Protein AF-A0A7W0VWK4-F1 (afdb_monomer_lite)

Sequence (190 aa):
MSRVAHAAPTPKSCWASIDVAESFTRGQITGKLTRGSNDSARIDDGKKPFAFILRSGTPLPVADGDVVTLTYACGGWGNRCDARLDNSLGNPIVIMVAFGSDSLSLGWESKAGKVLTRTRDPNQSKKSVRRTHELTLKRDKVIVQAKAKRCTRVKEGTKSWLVTGEAVTWDGVRPPEGVDTKQYTLIREP

Foldseek 3Di:
DDDPPDPDDFDFFWDWFWFAPDPDQWDKAKAFWADDPQQFIAGCRVPDDGGTTTRTPDDWPDDGRFIKMKTWGADDPDRGIQIFIAGPVRHTFKGWDDFAPCPRVVQKDKDFDAWDDWDFDPPDPKGKIKTKGFIWIDDDPWTDGAEARGWDWTDDDPWIKTKHWMWIAIDIDADPPHDTGITMMIGTDD

Structure (mmCIF, N/CA/C/O backbone):
data_AF-A0A7W0VWK4-F1
#
_entry.id   AF-A0A7W0VWK4-F1
#
loop_
_atom_site.group_PDB
_atom_site.id
_atom_site.type_symbol
_atom_site.label_atom_id
_atom_site.label_alt_id
_atom_site.label_comp_id
_atom_site.label_asym_id
_atom_site.label_entity_id
_atom_site.label_seq_id
_atom_site.pdbx_PDB_ins_code
_atom_site.Cartn_x
_atom_site.Cartn_y
_atom_site.Cartn_z
_atom_site.occupancy
_atom_site.B_iso_or_equiv
_atom_site.auth_seq_id
_atom_site.auth_comp_id
_atom_site.auth_asym_id
_atom_site.auth_atom_id
_atom_site.pdbx_PDB_model_num
ATOM 1 N N . MET A 1 1 ? -23.169 32.643 7.854 1.00 43.12 1 MET A N 1
ATOM 2 C CA . MET A 1 1 ? -21.896 32.802 7.114 1.00 43.12 1 MET A CA 1
ATOM 3 C C . MET A 1 1 ? -21.241 31.430 6.980 1.00 43.12 1 MET A C 1
ATOM 5 O O . MET A 1 1 ? -20.734 30.918 7.970 1.00 43.12 1 MET A O 1
ATOM 9 N N . SER A 1 2 ? -21.316 30.795 5.805 1.00 40.59 2 SER A N 1
ATOM 10 C CA . SER A 1 2 ? -20.663 29.498 5.560 1.00 40.59 2 SER A CA 1
ATOM 11 C C . SER A 1 2 ? -19.153 29.686 5.477 1.00 40.59 2 SER A C 1
ATOM 13 O O . SER A 1 2 ? -18.662 30.352 4.567 1.00 40.59 2 SER A O 1
ATOM 15 N N . ARG A 1 3 ? -18.401 29.107 6.419 1.00 44.69 3 ARG A N 1
ATOM 16 C CA . ARG A 1 3 ? -16.947 28.987 6.282 1.00 44.69 3 ARG A CA 1
ATOM 17 C C . ARG A 1 3 ? -16.668 28.027 5.129 1.00 44.69 3 ARG A C 1
ATOM 19 O O . ARG A 1 3 ? -17.020 26.853 5.206 1.00 44.69 3 ARG A O 1
ATOM 26 N N . VAL A 1 4 ? -16.045 28.527 4.065 1.00 44.31 4 VAL A N 1
ATOM 27 C CA . VAL A 1 4 ? -15.483 27.685 3.006 1.00 44.31 4 VAL A CA 1
ATOM 28 C C . VAL A 1 4 ? -14.348 26.883 3.637 1.00 44.31 4 VAL A C 1
ATOM 30 O O . VAL A 1 4 ? -13.262 27.415 3.880 1.00 44.31 4 VAL A O 1
ATOM 33 N N . ALA A 1 5 ? -14.620 25.621 3.969 1.00 46.25 5 ALA A N 1
ATOM 34 C CA . ALA A 1 5 ? -13.607 24.696 4.450 1.00 46.25 5 ALA A CA 1
ATOM 35 C C . ALA A 1 5 ? -12.578 24.500 3.332 1.00 46.25 5 ALA A C 1
ATOM 37 O O . ALA A 1 5 ? -12.833 23.818 2.339 1.00 46.25 5 ALA A O 1
ATOM 38 N N . HIS A 1 6 ? -11.427 25.156 3.466 1.00 49.47 6 HIS A N 1
ATOM 39 C CA . HIS A 1 6 ? -10.300 24.910 2.583 1.00 49.47 6 HIS A CA 1
ATOM 40 C C . HIS A 1 6 ? -9.812 23.492 2.867 1.00 49.47 6 HIS A C 1
ATOM 42 O O . HIS A 1 6 ? -9.491 23.161 4.010 1.00 49.47 6 HIS A O 1
ATOM 48 N N . ALA A 1 7 ? -9.809 22.643 1.839 1.00 59.25 7 ALA A N 1
ATOM 49 C CA . ALA A 1 7 ? -9.284 21.292 1.961 1.00 59.25 7 ALA A CA 1
ATOM 50 C C . ALA A 1 7 ? -7.841 21.364 2.474 1.00 59.25 7 ALA A C 1
ATOM 52 O O . ALA A 1 7 ? -7.033 22.130 1.942 1.00 59.25 7 ALA A O 1
ATOM 53 N N . ALA A 1 8 ? -7.524 20.575 3.503 1.00 66.75 8 ALA A N 1
ATOM 54 C CA . ALA A 1 8 ? -6.178 20.534 4.051 1.00 66.75 8 ALA A CA 1
ATOM 55 C C . ALA A 1 8 ? -5.160 20.230 2.931 1.00 66.75 8 ALA A C 1
ATOM 57 O O . ALA A 1 8 ? -5.435 1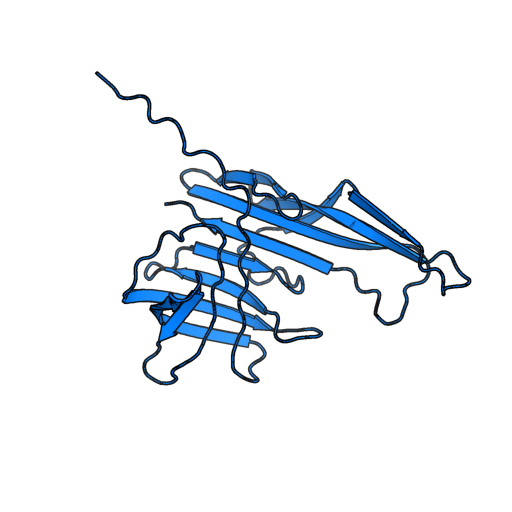9.389 2.057 1.00 66.75 8 ALA A O 1
ATOM 58 N N . PRO A 1 9 ? -3.990 20.894 2.923 1.00 74.50 9 PRO A N 1
ATOM 59 C CA . PRO A 1 9 ? -2.971 20.641 1.915 1.00 74.50 9 PRO A CA 1
ATOM 60 C C . PRO A 1 9 ? -2.581 19.162 1.924 1.00 74.50 9 PRO A C 1
ATOM 62 O O . PRO A 1 9 ? -2.532 18.520 2.974 1.00 74.50 9 PRO A O 1
ATOM 65 N N . THR A 1 10 ? -2.334 18.599 0.743 1.00 76.00 10 THR A N 1
ATOM 66 C CA . THR A 1 10 ? -1.878 17.211 0.632 1.00 76.00 10 THR A CA 1
ATOM 67 C C . THR A 1 10 ? -0.521 17.072 1.337 1.00 76.00 10 THR A C 1
ATOM 69 O O . THR A 1 10 ? 0.378 17.874 1.060 1.00 76.00 10 THR A O 1
ATOM 72 N N . PRO A 1 11 ? -0.334 16.081 2.227 1.00 78.75 11 PRO A N 1
ATOM 73 C CA . PRO A 1 11 ? 0.945 15.874 2.895 1.00 78.75 11 PRO A CA 1
ATOM 74 C C . PRO A 1 11 ? 2.056 15.572 1.883 1.00 78.75 11 PRO A C 1
ATOM 76 O O . PRO A 1 11 ? 1.817 15.041 0.799 1.00 78.75 11 PRO A O 1
ATOM 79 N N . LYS A 1 12 ? 3.305 15.897 2.238 1.00 76.88 12 LYS A N 1
ATOM 80 C CA . LYS A 1 12 ? 4.461 15.629 1.364 1.00 76.88 12 LYS A CA 1
ATOM 81 C C . LYS A 1 12 ? 4.706 14.126 1.171 1.00 76.88 12 LYS A C 1
ATOM 83 O O . LYS A 1 12 ? 5.206 13.740 0.118 1.00 76.88 12 LYS A O 1
ATOM 88 N N . SER A 1 13 ? 4.357 13.299 2.161 1.00 77.50 13 SER A N 1
ATOM 89 C CA . SER A 1 13 ? 4.599 11.854 2.176 1.00 77.50 13 SER A CA 1
ATOM 90 C C . SER A 1 13 ? 3.483 11.102 2.917 1.00 77.50 13 SER A C 1
ATOM 92 O O . SER A 1 13 ? 2.983 11.594 3.921 1.00 77.50 13 SER A O 1
ATOM 94 N N . CYS A 1 14 ? 3.088 9.935 2.403 1.00 82.06 14 CYS A N 1
ATOM 95 C CA . CYS A 1 14 ? 1.966 9.098 2.872 1.00 82.06 14 CYS A CA 1
ATOM 96 C C . CYS A 1 14 ? 2.263 7.651 2.487 1.00 82.06 14 CYS A C 1
ATOM 98 O O . CYS A 1 14 ? 1.575 7.018 1.693 1.00 82.06 14 CYS A O 1
ATOM 100 N N . TRP A 1 15 ? 3.379 7.160 2.997 1.00 84.19 15 TRP A N 1
ATOM 101 C CA . TRP A 1 15 ? 3.730 5.755 2.922 1.00 84.19 15 TRP A CA 1
ATOM 102 C C . TRP A 1 15 ? 3.172 5.037 4.147 1.00 84.19 15 TRP A C 1
ATOM 104 O O . TRP A 1 15 ? 2.925 5.668 5.173 1.00 84.19 15 TRP A O 1
ATOM 114 N N . ALA A 1 16 ? 3.002 3.729 4.021 1.00 82.88 16 ALA A N 1
ATOM 115 C CA . ALA A 1 16 ? 2.811 2.811 5.126 1.00 82.88 16 ALA A CA 1
ATOM 116 C C . ALA A 1 16 ? 3.841 1.690 4.982 1.00 82.88 16 ALA A C 1
ATOM 118 O O . ALA A 1 16 ? 4.115 1.248 3.866 1.00 82.88 16 ALA A O 1
ATOM 119 N N . SER A 1 17 ? 4.400 1.228 6.093 1.00 78.44 17 SER A N 1
ATOM 120 C CA . SER A 1 17 ? 5.068 -0.076 6.154 1.00 78.44 17 SER A CA 1
ATOM 121 C C . SER A 1 17 ? 4.324 -0.952 7.136 1.00 78.44 17 SER A C 1
ATOM 123 O O . SER A 1 17 ? 3.783 -0.433 8.111 1.00 78.44 17 SER A O 1
ATOM 125 N N . ILE A 1 18 ? 4.280 -2.248 6.844 1.00 75.88 18 ILE A N 1
ATOM 126 C CA . ILE A 1 18 ? 3.702 -3.282 7.694 1.00 75.88 18 ILE A CA 1
ATOM 127 C C . ILE A 1 18 ? 4.769 -4.360 7.844 1.00 75.88 18 ILE A C 1
ATOM 129 O O . ILE A 1 18 ? 5.008 -5.132 6.919 1.00 75.88 18 ILE A O 1
ATOM 133 N N . ASP A 1 19 ? 5.415 -4.373 9.008 1.00 73.44 19 ASP A N 1
ATOM 134 C CA . ASP A 1 19 ? 6.412 -5.378 9.370 1.00 73.44 19 ASP A CA 1
ATOM 135 C C . ASP A 1 19 ? 5.777 -6.364 10.356 1.00 73.44 19 ASP A C 1
ATOM 137 O O . ASP A 1 19 ? 5.315 -5.953 11.423 1.00 73.44 19 ASP A O 1
ATOM 141 N N . VAL A 1 20 ? 5.740 -7.650 10.003 1.00 70.31 20 VAL A N 1
ATOM 142 C CA . VAL A 1 20 ? 5.200 -8.717 10.860 1.00 70.31 20 VAL A CA 1
ATOM 143 C C . VAL A 1 20 ? 6.349 -9.349 11.647 1.00 70.31 20 VAL A C 1
ATOM 145 O O . VAL A 1 20 ? 7.396 -9.667 11.087 1.00 70.31 20 VAL A O 1
ATOM 148 N N . ALA A 1 21 ? 6.173 -9.501 12.962 1.00 62.53 21 ALA A N 1
ATOM 149 C CA . ALA A 1 21 ? 7.219 -9.981 13.874 1.00 62.53 21 ALA A CA 1
ATOM 150 C C . ALA A 1 21 ? 7.425 -11.510 13.847 1.00 62.53 21 ALA A C 1
ATOM 152 O O . ALA A 1 21 ? 8.344 -12.020 14.482 1.00 62.53 21 ALA A O 1
ATOM 153 N N . GLU A 1 22 ? 6.569 -12.244 13.138 1.00 62.69 22 GLU A N 1
ATOM 154 C CA . GLU A 1 22 ? 6.498 -13.704 13.186 1.00 62.69 22 GLU A CA 1
ATOM 155 C C . GLU A 1 22 ? 6.871 -14.340 11.843 1.00 62.69 22 GLU A C 1
ATOM 157 O O . GLU A 1 22 ? 6.669 -13.745 10.787 1.00 62.69 22 GLU A O 1
ATOM 162 N N . SER A 1 23 ? 7.321 -15.597 11.866 1.00 61.91 23 SER A N 1
ATOM 163 C CA . SER A 1 23 ? 7.624 -16.415 10.676 1.00 61.91 23 SER A CA 1
ATOM 164 C C . SER A 1 23 ? 6.395 -16.773 9.814 1.00 61.91 23 SER A C 1
ATOM 166 O O . SER A 1 23 ? 6.455 -17.701 9.005 1.00 61.91 23 SER A O 1
ATOM 168 N N . PHE A 1 24 ? 5.258 -16.097 9.997 1.00 68.75 24 PHE A N 1
ATOM 169 C CA . PHE A 1 24 ? 4.031 -16.355 9.252 1.00 68.75 24 PHE A CA 1
ATOM 170 C C . PHE A 1 24 ? 4.046 -15.614 7.918 1.00 68.75 24 PHE A C 1
ATOM 172 O O . PHE A 1 24 ? 4.236 -14.405 7.840 1.00 68.75 24 PHE A O 1
ATOM 179 N N . THR A 1 25 ? 3.792 -16.355 6.845 1.00 77.69 25 THR A N 1
ATOM 180 C CA . THR A 1 25 ? 3.771 -15.828 5.475 1.00 77.69 25 THR A CA 1
ATOM 181 C C . THR A 1 25 ? 2.404 -15.292 5.061 1.00 77.69 25 THR A C 1
ATOM 183 O O . THR A 1 25 ? 2.269 -14.716 3.990 1.00 77.69 25 THR A O 1
ATOM 186 N N . ARG A 1 26 ? 1.361 -15.482 5.873 1.00 85.88 26 ARG A N 1
ATOM 187 C CA . ARG A 1 26 ? 0.014 -14.937 5.653 1.00 85.88 26 ARG A CA 1
ATOM 188 C C . ARG A 1 26 ? -0.833 -15.082 6.906 1.00 85.88 26 ARG A C 1
ATOM 190 O O . ARG A 1 26 ? -0.655 -16.045 7.651 1.00 85.88 26 ARG A O 1
ATOM 197 N N . GLY A 1 27 ? -1.797 -14.192 7.091 1.00 85.88 27 GLY A N 1
ATOM 198 C CA . GLY A 1 27 ? -2.729 -14.302 8.201 1.00 85.88 27 GLY A CA 1
ATOM 199 C C . GLY A 1 27 ? -3.664 -13.114 8.346 1.00 85.88 27 GLY A C 1
ATOM 200 O O . GLY A 1 27 ? -3.681 -12.185 7.536 1.00 85.88 27 GLY A O 1
ATOM 201 N N . GLN A 1 28 ? -4.443 -13.178 9.419 1.00 88.94 28 GLN A N 1
ATOM 202 C CA . GLN A 1 28 ? -5.343 -12.125 9.850 1.00 88.94 28 GLN A CA 1
ATOM 203 C C . GLN A 1 28 ? -5.230 -11.970 11.366 1.00 88.94 28 GLN A C 1
ATOM 205 O O . GLN A 1 28 ? -5.198 -12.967 12.086 1.00 88.94 28 GLN A O 1
ATOM 210 N N . ILE A 1 29 ? -5.161 -10.728 11.840 1.00 86.94 29 ILE A N 1
ATOM 211 C CA . ILE A 1 29 ? -5.081 -10.382 13.262 1.00 86.94 29 ILE A CA 1
ATOM 212 C C . ILE A 1 29 ? -6.120 -9.303 13.539 1.00 86.94 29 ILE A C 1
ATOM 214 O O . ILE A 1 29 ? -6.168 -8.295 12.835 1.00 86.94 29 ILE A O 1
ATOM 218 N N . THR A 1 30 ? -6.932 -9.504 14.571 1.00 90.19 30 THR A N 1
ATOM 219 C CA . THR A 1 30 ? -7.926 -8.531 15.030 1.00 90.19 30 THR A CA 1
ATOM 220 C C . THR A 1 30 ? -7.636 -8.188 16.481 1.00 90.19 30 THR A C 1
ATOM 222 O O . THR A 1 30 ? -7.492 -9.084 17.309 1.00 90.19 30 THR A O 1
ATOM 225 N N . GLY A 1 31 ? -7.552 -6.898 16.787 1.00 89.00 31 GLY A N 1
ATOM 226 C CA . GLY A 1 31 ? -7.153 -6.436 18.110 1.00 89.00 31 GLY A CA 1
ATOM 227 C C . GLY A 1 31 ? -7.289 -4.931 18.271 1.00 89.00 31 GLY A C 1
ATOM 228 O O . GLY A 1 31 ? -7.733 -4.234 17.354 1.00 89.00 31 GLY A O 1
ATOM 229 N N . LYS A 1 32 ? -6.914 -4.429 19.446 1.00 89.75 32 LYS A N 1
ATOM 230 C CA . LYS A 1 32 ? -6.905 -2.990 19.723 1.00 89.75 32 LYS A CA 1
ATOM 231 C C . LYS A 1 32 ? -5.652 -2.356 19.141 1.00 89.75 32 LYS A C 1
ATOM 233 O O . LYS A 1 32 ? -4.551 -2.870 19.320 1.00 89.75 32 LYS A O 1
ATOM 238 N N . LEU A 1 33 ? -5.823 -1.229 18.463 1.00 86.94 33 LEU A N 1
ATOM 239 C CA . LEU A 1 33 ? -4.720 -0.407 18.003 1.00 86.94 33 LEU A CA 1
ATOM 240 C C . LEU A 1 33 ? -4.078 0.282 19.210 1.00 86.94 33 LEU A C 1
ATOM 242 O O . LEU A 1 33 ? -4.762 0.964 19.965 1.00 86.94 33 LEU A O 1
ATOM 246 N N . THR A 1 34 ? -2.770 0.140 19.374 1.00 84.00 34 THR A N 1
ATOM 247 C CA . THR A 1 34 ? -1.997 0.861 20.389 1.00 84.00 34 THR A CA 1
ATOM 248 C C . THR A 1 34 ? -0.939 1.704 19.700 1.00 84.00 34 THR A C 1
ATOM 250 O O . THR A 1 34 ? -0.094 1.175 18.972 1.00 84.00 34 THR A O 1
ATOM 253 N N . ARG A 1 35 ? -0.957 3.021 19.900 1.00 77.25 35 ARG A N 1
ATOM 254 C CA . ARG A 1 35 ? 0.072 3.911 19.350 1.00 77.25 35 ARG A CA 1
ATOM 255 C C . ARG A 1 35 ? 1.400 3.687 20.072 1.00 77.25 35 ARG A C 1
ATOM 257 O O . ARG A 1 35 ? 1.479 3.707 21.296 1.00 77.25 35 ARG A O 1
ATOM 264 N N . GLY A 1 36 ? 2.449 3.458 19.295 1.00 68.75 36 GLY A N 1
ATOM 265 C CA . GLY A 1 36 ? 3.828 3.419 19.764 1.00 68.75 36 GLY A CA 1
ATOM 266 C C . GLY A 1 36 ? 4.527 4.771 19.600 1.00 68.75 36 GLY A C 1
ATOM 267 O O . GLY A 1 36 ? 3.913 5.790 19.287 1.00 68.75 36 GLY A O 1
ATOM 268 N N . SER A 1 37 ? 5.847 4.780 19.790 1.00 63.81 37 SER A N 1
ATOM 269 C CA . SER A 1 37 ? 6.697 5.940 19.498 1.00 63.81 37 SER A CA 1
ATOM 270 C C . SER A 1 37 ? 6.959 6.089 17.990 1.00 63.81 37 SER A C 1
ATOM 272 O O . SER A 1 37 ? 6.861 5.117 17.239 1.00 63.81 37 SER A O 1
ATOM 274 N N . ASN A 1 38 ? 7.330 7.292 17.536 1.00 59.19 38 ASN A N 1
ATOM 275 C CA . ASN A 1 38 ? 7.780 7.570 16.158 1.00 59.19 38 ASN A CA 1
ATOM 276 C C . ASN A 1 38 ? 6.784 7.154 15.056 1.00 59.19 38 ASN A C 1
ATOM 278 O O . ASN A 1 38 ? 7.156 6.432 14.128 1.00 59.19 38 ASN A O 1
ATOM 282 N N . ASP A 1 39 ? 5.523 7.579 15.179 1.00 63.09 39 ASP A N 1
ATOM 283 C CA . ASP A 1 39 ? 4.441 7.284 14.226 1.00 63.09 39 ASP A CA 1
ATOM 284 C C . ASP A 1 39 ? 4.191 5.787 13.999 1.00 63.09 39 ASP A C 1
ATOM 286 O O . ASP A 1 39 ? 3.655 5.407 12.961 1.00 63.09 39 ASP A O 1
ATOM 290 N N . SER A 1 40 ? 4.585 4.937 14.958 1.00 70.31 40 SER A N 1
ATOM 291 C CA . SER A 1 40 ? 4.268 3.512 14.940 1.00 70.31 40 SER A CA 1
ATOM 292 C C . SER A 1 40 ? 2.907 3.221 15.570 1.00 70.31 40 SER A C 1
ATOM 294 O O . SER A 1 40 ? 2.517 3.856 16.548 1.00 70.31 40 SER A O 1
ATOM 296 N N . ALA A 1 41 ? 2.197 2.218 15.063 1.00 73.75 41 ALA A N 1
ATOM 297 C CA . ALA A 1 41 ? 1.061 1.615 15.755 1.00 73.75 41 ALA A CA 1
ATOM 298 C C . ALA A 1 41 ? 1.207 0.094 15.804 1.00 73.75 41 ALA A C 1
ATOM 300 O O . ALA A 1 41 ? 1.751 -0.503 14.874 1.00 73.75 41 ALA A O 1
ATOM 301 N N . ARG A 1 42 ? 0.720 -0.504 16.891 1.00 78.94 42 ARG A N 1
ATOM 302 C CA . ARG A 1 42 ? 0.685 -1.945 17.167 1.00 78.94 42 ARG A CA 1
ATOM 303 C C . ARG A 1 42 ? -0.761 -2.417 17.246 1.00 78.94 42 ARG A C 1
ATOM 305 O O . ARG A 1 42 ? -1.651 -1.609 17.484 1.00 78.94 42 ARG A O 1
ATOM 312 N N . ILE A 1 43 ? -0.986 -3.713 17.053 1.00 80.88 43 ILE A N 1
ATOM 313 C CA . ILE A 1 43 ? -2.290 -4.350 17.267 1.00 80.88 43 ILE A CA 1
ATOM 314 C C . ILE A 1 43 ? -2.107 -5.384 18.371 1.00 80.88 43 ILE A C 1
ATOM 316 O O . ILE A 1 43 ? -1.291 -6.291 18.214 1.00 80.88 43 ILE A O 1
ATOM 320 N N . ASP A 1 44 ? -2.837 -5.207 19.467 1.00 80.06 44 ASP A N 1
ATOM 321 C CA . ASP A 1 44 ? -2.878 -6.127 20.602 1.00 80.06 44 ASP A CA 1
ATOM 322 C C . ASP A 1 44 ? -4.129 -7.012 20.498 1.00 80.06 44 ASP A C 1
ATOM 324 O O . ASP A 1 44 ? -5.261 -6.526 20.593 1.00 80.06 44 ASP A O 1
ATOM 328 N N . ASP A 1 45 ? -3.921 -8.308 20.256 1.00 75.38 45 ASP A N 1
ATOM 329 C CA . ASP A 1 45 ? -4.973 -9.331 20.180 1.00 75.38 45 ASP A CA 1
ATOM 330 C C . ASP A 1 45 ? -5.203 -10.060 21.520 1.00 75.38 45 ASP A C 1
ATOM 332 O O . ASP A 1 45 ? -5.992 -11.007 21.591 1.00 75.38 45 ASP A O 1
ATOM 336 N N . GLY A 1 46 ? -4.505 -9.644 22.585 1.00 72.62 46 GLY A N 1
ATOM 337 C CA . GLY A 1 46 ? -4.535 -10.258 23.911 1.00 72.62 46 GLY A CA 1
ATOM 338 C C . GLY A 1 46 ? -3.822 -11.610 24.007 1.00 72.62 46 GLY A C 1
ATOM 339 O O . GLY A 1 46 ? -3.803 -12.207 25.083 1.00 72.62 46 GLY A O 1
ATOM 340 N N . LYS A 1 47 ? -3.242 -12.117 22.912 1.00 67.31 47 LYS A N 1
ATOM 341 C CA . LYS A 1 47 ? -2.525 -13.401 22.855 1.00 67.31 47 LYS A CA 1
ATOM 342 C C . LYS A 1 47 ? -1.032 -13.210 22.621 1.00 67.31 47 LYS A C 1
ATOM 344 O O . LYS A 1 47 ? -0.249 -14.024 23.111 1.00 67.31 47 LYS A O 1
ATOM 349 N N . LYS A 1 48 ? -0.623 -12.163 21.894 1.00 57.25 48 LYS A N 1
ATOM 350 C CA . LYS A 1 48 ? 0.786 -11.825 21.646 1.00 57.25 48 LYS A CA 1
ATOM 351 C C . LYS A 1 48 ? 1.024 -10.304 21.623 1.00 57.25 48 LYS A C 1
ATOM 353 O O . LYS A 1 48 ? 0.223 -9.571 21.057 1.00 57.25 48 LYS A O 1
ATOM 358 N N . PRO A 1 49 ? 2.165 -9.817 22.151 1.00 50.44 49 PRO A N 1
ATOM 359 C CA . PRO A 1 49 ? 2.431 -8.380 22.285 1.00 50.44 49 PRO A CA 1
ATOM 360 C C . PRO A 1 49 ? 2.822 -7.646 20.985 1.00 50.44 49 PRO A C 1
ATOM 362 O O . PRO A 1 49 ? 2.889 -6.415 20.988 1.00 50.44 49 PRO A O 1
ATOM 365 N N . PHE A 1 50 ? 3.113 -8.347 19.877 1.00 50.53 50 PHE A N 1
ATOM 366 C CA . PHE A 1 50 ? 3.625 -7.711 18.654 1.00 50.53 50 PHE A CA 1
ATOM 367 C C . PHE A 1 50 ? 3.065 -8.340 17.374 1.00 50.53 50 PHE A C 1
ATOM 369 O O . PHE A 1 50 ? 3.474 -9.431 16.990 1.00 50.53 50 PHE A O 1
ATOM 376 N N . ALA A 1 51 ? 2.195 -7.618 16.666 1.00 52.47 51 ALA A N 1
ATOM 377 C CA . ALA A 1 51 ? 1.713 -8.035 15.346 1.00 52.47 51 ALA A CA 1
ATOM 378 C C . ALA A 1 51 ? 2.297 -7.207 14.188 1.00 52.47 51 ALA A C 1
ATOM 380 O O . ALA A 1 51 ? 2.436 -7.716 13.079 1.00 52.47 51 ALA A O 1
ATOM 381 N N . PHE A 1 52 ? 2.597 -5.924 14.425 1.00 61.03 52 PHE A N 1
ATOM 382 C CA . PHE A 1 52 ? 2.738 -4.954 13.341 1.00 61.03 52 PHE A CA 1
ATOM 383 C C . PHE A 1 52 ? 3.319 -3.614 13.813 1.00 61.03 52 PHE A C 1
ATOM 385 O O . PHE A 1 52 ? 3.059 -3.189 14.938 1.00 61.03 52 PHE A O 1
ATOM 392 N N . ILE A 1 53 ? 4.084 -2.946 12.943 1.00 61.16 53 ILE A N 1
ATOM 393 C CA . ILE A 1 53 ? 4.457 -1.530 13.065 1.00 61.16 53 ILE A CA 1
ATOM 394 C C . ILE A 1 53 ? 3.876 -0.782 11.862 1.00 61.16 53 ILE A C 1
ATOM 396 O O . ILE A 1 53 ? 4.472 -0.830 10.789 1.00 61.16 53 ILE A O 1
ATOM 400 N N . LEU A 1 54 ? 2.762 -0.059 12.032 1.00 65.38 54 LEU A N 1
ATOM 401 C CA . LEU A 1 54 ? 2.319 0.905 11.016 1.00 65.38 54 LEU A CA 1
ATOM 402 C C . LEU A 1 54 ? 3.200 2.125 11.116 1.00 65.38 54 LEU A C 1
ATOM 404 O O . LEU A 1 54 ? 3.061 2.841 12.091 1.00 65.38 54 LEU A O 1
ATOM 408 N N . ARG A 1 55 ? 4.061 2.403 10.146 1.00 67.94 55 ARG A N 1
ATOM 409 C CA . ARG A 1 55 ? 4.691 3.726 10.068 1.00 67.94 55 ARG A CA 1
ATOM 410 C C . ARG A 1 55 ? 4.012 4.521 8.980 1.00 67.94 55 ARG A C 1
ATOM 412 O O . ARG A 1 55 ? 4.148 4.151 7.817 1.00 67.94 55 ARG A O 1
ATOM 419 N N . SER A 1 56 ? 3.297 5.580 9.343 1.00 65.81 56 SER A N 1
ATOM 420 C CA . SER A 1 56 ? 2.684 6.472 8.365 1.00 65.81 56 SER A CA 1
ATOM 421 C C . SER A 1 56 ? 3.166 7.902 8.533 1.00 65.81 56 SER A C 1
ATOM 423 O O . SER A 1 56 ? 3.045 8.501 9.591 1.00 65.81 56 SER A O 1
ATOM 425 N N . GLY A 1 57 ? 3.643 8.504 7.441 1.00 66.38 57 GLY A N 1
ATOM 426 C CA . GLY A 1 57 ? 3.961 9.940 7.401 1.00 66.38 57 GLY A CA 1
ATOM 427 C C . GLY A 1 57 ? 2.724 10.852 7.457 1.00 66.38 57 GLY A C 1
ATOM 428 O O . GLY A 1 57 ? 2.803 12.029 7.114 1.00 66.38 57 GLY A O 1
ATOM 429 N N . THR A 1 58 ? 1.553 10.302 7.785 1.00 72.62 58 THR A N 1
ATOM 430 C CA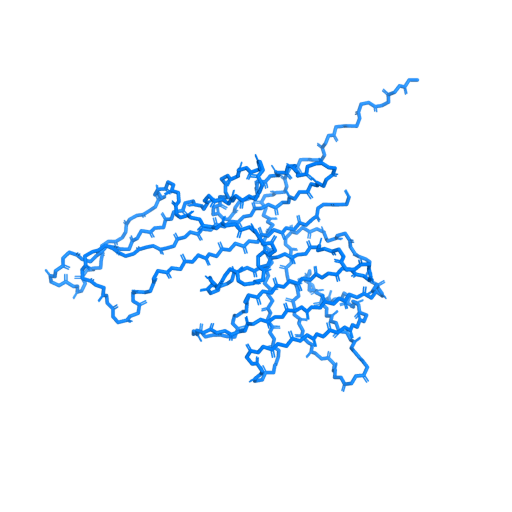 . THR A 1 58 ? 0.259 10.986 7.831 1.00 72.62 58 THR A CA 1
ATOM 431 C C . THR A 1 58 ? -0.612 10.356 8.926 1.00 72.62 58 THR A C 1
ATOM 433 O O . THR A 1 58 ? -0.568 9.132 9.079 1.00 72.62 58 THR A O 1
ATOM 436 N N . PRO A 1 59 ? -1.418 11.144 9.664 1.00 74.38 59 PRO A N 1
ATOM 437 C CA . PRO A 1 59 ? -2.384 10.609 10.618 1.00 74.38 59 PRO A CA 1
ATOM 438 C C . PRO A 1 59 ? -3.368 9.637 9.963 1.00 74.38 59 PRO A C 1
ATOM 440 O O . PRO A 1 59 ? -3.909 9.910 8.893 1.00 74.38 59 PRO A O 1
ATOM 443 N N . LEU A 1 60 ? -3.618 8.518 10.633 1.00 79.44 60 LEU A N 1
ATOM 444 C CA . LEU A 1 60 ? -4.623 7.542 10.225 1.00 79.44 60 LEU A CA 1
ATOM 445 C C . LEU A 1 60 ? -5.988 7.922 10.814 1.00 79.44 60 LEU A C 1
ATOM 447 O O . LEU A 1 60 ? -6.028 8.453 11.928 1.00 79.44 60 LEU A O 1
ATOM 451 N N . PRO A 1 61 ? -7.103 7.596 10.142 1.00 82.19 61 PRO A N 1
ATOM 452 C CA . PRO A 1 61 ? -8.456 7.814 10.651 1.00 82.19 61 PRO A CA 1
ATOM 453 C C . PRO A 1 61 ? -8.854 6.740 11.686 1.00 82.19 61 PRO A C 1
ATOM 455 O O . PRO A 1 61 ? -9.915 6.132 11.581 1.00 82.19 61 PRO A O 1
ATOM 458 N N . VAL A 1 62 ? -7.972 6.477 12.653 1.00 82.88 62 VAL A N 1
ATOM 459 C CA . VAL A 1 62 ? -8.173 5.571 13.793 1.00 82.88 62 VAL A CA 1
ATOM 460 C C . VAL A 1 62 ? -7.506 6.137 15.047 1.00 82.88 62 VAL A C 1
ATOM 462 O O . VAL A 1 62 ? -6.412 6.724 15.002 1.00 82.88 62 VAL A O 1
ATOM 465 N N . ALA A 1 63 ? -8.188 5.972 16.172 1.00 86.12 63 ALA A N 1
ATOM 466 C CA . ALA A 1 63 ? -7.742 6.379 17.490 1.00 86.12 63 ALA A CA 1
ATOM 467 C C . ALA A 1 63 ? -7.005 5.242 18.212 1.00 86.12 63 ALA A C 1
ATOM 469 O O . ALA A 1 63 ? -7.077 4.071 17.841 1.00 86.12 63 ALA A O 1
ATOM 470 N N . ASP A 1 64 ? -6.261 5.616 19.250 1.00 87.56 64 ASP A N 1
ATOM 471 C CA . ASP A 1 64 ? -5.725 4.643 20.197 1.00 87.56 64 ASP A CA 1
ATOM 472 C C . ASP A 1 64 ? -6.881 3.897 20.888 1.00 87.56 64 ASP A C 1
ATOM 474 O O . ASP A 1 64 ? -7.878 4.509 21.271 1.00 87.56 64 ASP A O 1
ATOM 478 N N . GLY A 1 65 ? -6.768 2.576 21.003 1.00 88.44 65 GLY A N 1
ATOM 479 C CA . GLY A 1 65 ? -7.799 1.693 21.548 1.00 88.44 65 GLY A CA 1
ATOM 480 C C . GLY A 1 65 ? -8.844 1.194 20.543 1.00 88.44 65 GLY A C 1
ATOM 481 O O . GLY A 1 65 ? -9.578 0.261 20.883 1.00 88.44 65 GLY A O 1
ATOM 482 N N . ASP A 1 66 ? -8.901 1.742 19.322 1.00 91.69 66 ASP A N 1
ATOM 483 C CA . ASP A 1 66 ? -9.839 1.285 18.288 1.00 91.69 66 ASP A CA 1
ATOM 484 C C . ASP A 1 66 ? -9.581 -0.176 17.909 1.00 91.69 66 ASP A C 1
ATOM 486 O O . ASP A 1 66 ? -8.438 -0.601 17.735 1.00 91.69 66 ASP A O 1
ATOM 490 N N . VAL A 1 67 ? -10.651 -0.951 17.722 1.00 92.44 67 VAL A N 1
ATOM 491 C CA . VAL A 1 67 ? -10.535 -2.320 17.209 1.00 92.44 67 VAL A CA 1
ATOM 492 C C . VAL A 1 67 ? -10.335 -2.279 15.699 1.00 92.44 67 VAL A C 1
ATOM 494 O O . VAL A 1 67 ? -11.146 -1.713 14.960 1.00 92.44 67 VAL A O 1
ATOM 497 N N . VAL A 1 68 ? -9.268 -2.922 15.241 1.00 92.00 68 VAL A N 1
ATOM 498 C CA . VAL A 1 68 ? -8.883 -3.011 13.833 1.00 92.00 68 VAL A CA 1
ATOM 499 C C . VAL A 1 68 ? -8.597 -4.454 13.448 1.00 92.00 68 VAL A C 1
ATOM 501 O O . VAL A 1 68 ? -8.333 -5.307 14.296 1.00 92.00 68 VAL A O 1
ATOM 504 N N . THR A 1 69 ? -8.637 -4.722 12.149 1.00 92.38 69 THR A N 1
ATOM 505 C CA . THR A 1 69 ? -8.270 -6.012 11.570 1.00 92.38 69 THR A CA 1
ATOM 506 C C . THR A 1 69 ? -7.179 -5.814 10.531 1.00 92.38 69 THR A C 1
ATOM 508 O O . THR A 1 69 ? -7.368 -5.092 9.557 1.00 92.38 69 THR A O 1
ATOM 511 N N . LEU A 1 70 ? -6.040 -6.471 10.722 1.00 89.69 70 LEU A N 1
ATOM 512 C CA . LEU A 1 70 ? -4.949 -6.535 9.761 1.00 89.69 70 LEU A CA 1
ATOM 513 C C . LEU A 1 70 ? -5.012 -7.868 9.021 1.00 89.69 70 LEU A C 1
ATOM 515 O O . LEU A 1 70 ? -4.892 -8.920 9.641 1.00 89.69 70 LEU A O 1
ATOM 519 N N . THR A 1 71 ? -5.144 -7.825 7.701 1.00 91.50 71 THR A N 1
ATOM 520 C CA . THR A 1 71 ? -4.930 -8.980 6.820 1.00 91.50 71 THR A CA 1
ATOM 521 C C . THR A 1 71 ? -3.598 -8.797 6.115 1.00 91.50 71 THR A C 1
ATOM 523 O O . THR A 1 71 ? -3.351 -7.725 5.566 1.00 91.50 71 THR A O 1
ATOM 526 N N . TYR A 1 72 ? -2.741 -9.812 6.111 1.00 88.25 72 TYR A N 1
ATOM 527 C CA . TYR A 1 72 ? -1.412 -9.716 5.518 1.00 88.25 72 TYR A CA 1
ATOM 528 C C . TYR A 1 72 ? -1.032 -10.984 4.759 1.00 88.25 72 TYR A C 1
ATOM 530 O O . TYR A 1 72 ? -1.455 -12.095 5.084 1.00 88.25 72 TYR A O 1
ATOM 538 N N . ALA A 1 73 ? -0.198 -10.800 3.748 1.00 87.56 73 ALA A N 1
ATOM 539 C CA . ALA A 1 73 ? 0.519 -11.842 3.041 1.00 87.56 73 ALA A CA 1
ATOM 540 C C . ALA A 1 73 ? 1.960 -11.357 2.906 1.00 87.56 73 ALA A C 1
ATOM 542 O O . ALA A 1 73 ? 2.192 -10.251 2.441 1.00 87.56 73 ALA A O 1
ATOM 543 N N . CYS A 1 74 ? 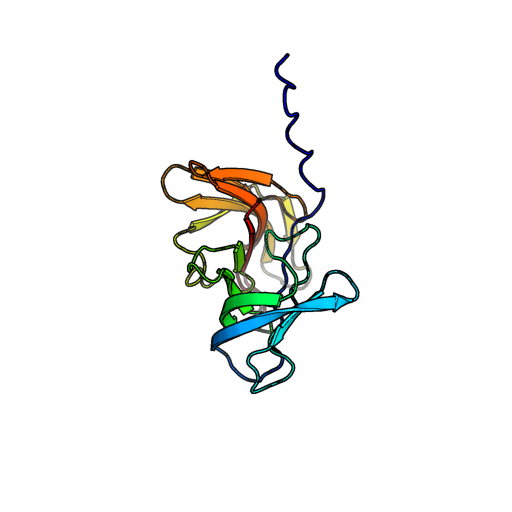2.925 -12.143 3.349 1.00 81.88 74 CYS A N 1
ATOM 544 C CA . CYS A 1 74 ? 4.342 -11.830 3.273 1.00 81.88 74 CYS A CA 1
ATOM 545 C C . CYS A 1 74 ? 5.000 -12.782 2.279 1.00 81.88 74 CYS A C 1
ATOM 547 O O . CYS A 1 74 ? 4.723 -13.984 2.259 1.00 81.88 74 CYS A O 1
ATOM 549 N N . GLY A 1 75 ? 5.875 -12.243 1.442 1.00 73.31 75 GLY A N 1
ATOM 550 C CA . GLY A 1 75 ? 6.536 -13.001 0.392 1.00 73.31 75 GLY A CA 1
ATOM 551 C C . GLY A 1 75 ? 7.718 -12.239 -0.194 1.00 73.31 75 GLY A C 1
ATOM 552 O O . GLY A 1 75 ? 7.815 -11.019 -0.072 1.00 73.31 75 GLY A O 1
ATOM 553 N N . GLY A 1 76 ? 8.619 -12.971 -0.848 1.00 63.00 76 GLY A N 1
ATOM 554 C CA . GLY A 1 76 ? 9.844 -12.413 -1.421 1.00 63.00 76 GLY A CA 1
ATOM 555 C C . GLY A 1 76 ? 10.996 -12.280 -0.418 1.00 63.00 76 GLY A C 1
ATOM 556 O O . GLY A 1 76 ? 11.034 -12.956 0.607 1.00 63.00 76 GLY A O 1
ATOM 557 N N . TRP A 1 77 ? 11.978 -11.442 -0.761 1.00 54.00 77 TRP A N 1
ATOM 558 C CA . TRP A 1 77 ? 13.168 -11.192 0.057 1.00 54.00 77 TRP A CA 1
ATOM 559 C C . TRP A 1 77 ? 12.893 -10.086 1.090 1.00 54.00 77 TRP A C 1
ATOM 561 O O . TRP A 1 77 ? 12.594 -8.946 0.725 1.00 54.00 77 TRP A O 1
ATOM 571 N N . GLY A 1 78 ? 13.045 -10.417 2.377 1.00 58.94 78 GLY A N 1
ATOM 572 C CA . GLY A 1 78 ? 12.776 -9.528 3.515 1.00 58.94 78 GLY A CA 1
ATOM 573 C C . GLY A 1 78 ? 11.343 -9.660 4.046 1.00 58.94 78 GLY A C 1
ATOM 574 O O . GLY A 1 78 ? 10.446 -10.043 3.308 1.00 58.94 78 GLY A O 1
ATOM 575 N N . ASN A 1 79 ? 11.120 -9.335 5.325 1.00 64.81 79 ASN A N 1
ATOM 576 C CA . ASN A 1 79 ? 9.832 -9.456 6.042 1.00 64.81 79 ASN A CA 1
ATOM 577 C C . ASN A 1 79 ? 8.763 -8.441 5.576 1.00 64.81 79 ASN A C 1
ATOM 579 O O . ASN A 1 79 ? 8.028 -7.878 6.383 1.00 64.81 79 ASN A O 1
ATOM 583 N N . ARG A 1 80 ? 8.721 -8.146 4.275 1.00 73.50 80 ARG A N 1
ATOM 584 C CA . ARG A 1 80 ? 7.784 -7.214 3.658 1.00 73.50 80 ARG A CA 1
ATOM 585 C C . ARG A 1 80 ? 6.500 -7.943 3.304 1.00 73.50 80 ARG A C 1
ATOM 587 O O . ARG A 1 80 ? 6.530 -9.038 2.741 1.00 73.50 80 ARG A O 1
ATOM 594 N N . CYS A 1 81 ? 5.381 -7.297 3.591 1.00 81.38 81 CYS A N 1
ATOM 595 C CA . CYS A 1 81 ? 4.070 -7.885 3.398 1.00 81.38 81 CYS A CA 1
ATOM 596 C C . CYS A 1 81 ? 3.201 -6.974 2.542 1.00 81.38 81 CYS A C 1
ATOM 598 O O . CYS A 1 81 ? 3.208 -5.759 2.707 1.00 81.38 81 CYS A O 1
ATOM 600 N N . ASP A 1 82 ? 2.426 -7.570 1.647 1.00 88.81 82 ASP A N 1
ATOM 601 C CA . ASP A 1 82 ? 1.198 -6.937 1.196 1.00 88.81 82 ASP A CA 1
ATOM 602 C C . ASP A 1 82 ? 0.218 -7.024 2.366 1.00 88.81 82 ASP A C 1
ATOM 604 O O . ASP A 1 82 ? 0.150 -8.043 3.062 1.00 88.81 82 ASP A O 1
ATOM 608 N N . ALA A 1 83 ? -0.526 -5.958 2.624 1.00 90.00 83 ALA A N 1
ATOM 609 C CA . ALA A 1 83 ? -1.376 -5.896 3.792 1.00 90.00 83 ALA A CA 1
ATOM 610 C C . ALA A 1 83 ? -2.530 -4.904 3.650 1.00 90.00 83 ALA A C 1
ATOM 612 O O . ALA A 1 83 ? -2.449 -3.894 2.949 1.00 90.00 83 ALA A O 1
ATOM 613 N N . ARG A 1 84 ? -3.614 -5.195 4.365 1.00 92.88 84 ARG A N 1
ATOM 614 C CA . ARG A 1 84 ? -4.804 -4.358 4.471 1.00 92.88 84 ARG A CA 1
ATOM 615 C C . ARG A 1 84 ? -5.185 -4.200 5.935 1.00 92.88 84 ARG A C 1
ATOM 617 O O . ARG A 1 84 ? -5.354 -5.197 6.632 1.00 92.88 84 ARG A O 1
ATOM 624 N N . LEU A 1 85 ? -5.329 -2.957 6.378 1.00 91.25 85 LEU A N 1
ATOM 625 C CA . LEU A 1 85 ? -5.849 -2.611 7.694 1.00 91.25 85 LEU A CA 1
ATOM 626 C C . LEU A 1 85 ? -7.283 -2.111 7.542 1.00 91.25 85 LEU A C 1
ATOM 628 O O . LEU A 1 85 ? -7.511 -1.108 6.864 1.00 91.25 85 LEU A O 1
ATOM 632 N N . ASP A 1 86 ? -8.219 -2.779 8.199 1.00 94.25 86 ASP A N 1
ATOM 633 C CA . ASP A 1 86 ? -9.639 -2.444 8.229 1.00 94.25 86 ASP A CA 1
ATOM 634 C C . ASP A 1 86 ? -10.049 -1.976 9.638 1.00 94.25 86 ASP A C 1
ATOM 636 O O . ASP A 1 86 ? -9.499 -2.438 10.641 1.00 94.25 86 ASP A O 1
ATOM 640 N N . ASN A 1 87 ? -11.025 -1.069 9.732 1.00 92.69 87 ASN A N 1
ATOM 641 C CA . ASN A 1 87 ? -11.643 -0.707 11.013 1.00 92.69 87 ASN A CA 1
ATOM 642 C C . ASN A 1 87 ? -12.619 -1.798 11.497 1.00 92.69 87 ASN A C 1
ATOM 644 O O . ASN A 1 87 ? -12.887 -2.772 10.792 1.00 92.69 87 ASN A O 1
ATOM 648 N N . SER A 1 88 ? -13.203 -1.614 12.682 1.00 94.19 88 SER A N 1
ATOM 649 C CA . SER A 1 88 ? -14.181 -2.541 13.277 1.00 94.19 88 SER A CA 1
ATOM 650 C C . SER A 1 88 ? -15.433 -2.793 12.425 1.00 94.19 88 SER A C 1
ATOM 652 O O . SER A 1 88 ? -16.092 -3.814 12.591 1.00 94.19 88 SER A O 1
ATOM 654 N N . LEU A 1 89 ? -15.750 -1.895 11.489 1.00 93.31 89 LEU A N 1
ATOM 655 C CA . LEU A 1 89 ? -16.862 -2.026 10.544 1.00 93.31 89 LEU A CA 1
ATOM 656 C C . LEU A 1 89 ? -16.451 -2.726 9.234 1.00 93.31 89 LEU A C 1
ATOM 658 O O . LEU A 1 89 ? -17.215 -2.716 8.271 1.00 93.31 89 LEU A O 1
ATOM 662 N N . GLY A 1 90 ? -15.229 -3.261 9.148 1.00 91.62 90 GLY A N 1
ATOM 663 C CA . GLY A 1 90 ? -14.691 -3.884 7.935 1.00 91.62 90 GLY A CA 1
ATOM 664 C C . GLY A 1 90 ? -14.370 -2.886 6.821 1.00 91.62 90 GLY A C 1
ATOM 665 O O . GLY A 1 90 ? -14.231 -3.269 5.661 1.00 91.62 90 GLY A O 1
ATOM 666 N N . ASN A 1 91 ? -14.279 -1.592 7.142 1.00 92.38 91 ASN A N 1
ATOM 667 C CA . ASN A 1 91 ? -13.912 -0.587 6.160 1.00 92.38 91 ASN A CA 1
ATOM 668 C C . ASN A 1 91 ? -12.389 -0.452 6.063 1.00 92.38 91 ASN A C 1
ATOM 670 O O . ASN A 1 91 ? -11.748 -0.226 7.090 1.00 92.38 91 ASN A O 1
ATOM 674 N N . PRO A 1 92 ? -11.821 -0.442 4.846 1.00 92.56 92 PRO A N 1
ATOM 675 C CA . PRO A 1 92 ? -10.385 -0.302 4.655 1.00 92.56 92 PRO A CA 1
ATOM 676 C C . PRO A 1 92 ? -9.902 1.091 5.070 1.00 92.56 92 PRO A C 1
ATOM 678 O O . PRO A 1 92 ? -10.507 2.109 4.711 1.00 92.56 92 PRO A O 1
ATOM 681 N N . ILE A 1 93 ? -8.800 1.108 5.818 1.00 91.69 93 ILE A N 1
ATOM 682 C CA . ILE A 1 93 ? -8.070 2.290 6.287 1.00 91.69 93 ILE A CA 1
ATOM 683 C C . ILE A 1 93 ? -6.727 2.399 5.568 1.00 91.69 93 ILE A C 1
ATOM 685 O O . ILE A 1 93 ? -6.378 3.468 5.076 1.00 91.69 93 ILE A O 1
ATOM 689 N N . VAL A 1 94 ? -5.975 1.300 5.501 1.00 91.56 94 VAL A N 1
ATOM 690 C CA . VAL A 1 94 ? -4.679 1.236 4.817 1.00 91.56 94 VAL A CA 1
ATOM 691 C C . VAL A 1 94 ? -4.669 0.041 3.883 1.00 91.56 94 VAL A C 1
ATOM 693 O O . VAL A 1 94 ? -5.069 -1.054 4.267 1.00 91.56 94 VAL A O 1
ATOM 696 N N . ILE A 1 95 ? -4.172 0.251 2.672 1.00 92.62 95 ILE A N 1
ATOM 697 C CA . ILE A 1 95 ? -3.772 -0.803 1.745 1.00 92.62 95 ILE A CA 1
ATOM 698 C C . ILE A 1 95 ? -2.296 -0.575 1.455 1.00 92.62 95 ILE A C 1
ATOM 700 O O . ILE A 1 95 ? -1.909 0.511 1.028 1.00 92.62 95 ILE A O 1
ATOM 704 N N . MET A 1 96 ? -1.471 -1.583 1.693 1.00 90.88 96 MET A N 1
ATOM 705 C CA . MET A 1 96 ? -0.045 -1.558 1.416 1.00 90.88 96 MET A CA 1
ATOM 706 C C . MET A 1 96 ? 0.300 -2.752 0.538 1.00 90.88 96 MET A C 1
ATOM 708 O O . MET A 1 96 ? -0.064 -3.882 0.840 1.00 90.88 96 MET A O 1
ATOM 712 N N . VAL A 1 97 ? 0.993 -2.496 -0.561 1.00 90.56 97 VAL A N 1
ATOM 713 C CA . VAL A 1 97 ? 1.526 -3.532 -1.441 1.00 90.56 97 VAL A CA 1
ATOM 714 C C . VAL A 1 97 ? 3.029 -3.335 -1.501 1.00 90.56 97 VAL A C 1
ATOM 716 O O . VAL A 1 97 ? 3.511 -2.266 -1.877 1.00 90.56 97 VAL A O 1
ATOM 719 N N . ALA A 1 98 ? 3.764 -4.352 -1.071 1.00 84.12 98 ALA A N 1
ATOM 720 C CA . ALA A 1 98 ? 5.209 -4.348 -0.912 1.00 84.12 98 ALA A CA 1
ATOM 721 C C . ALA A 1 98 ? 5.908 -5.293 -1.891 1.00 84.12 98 ALA A C 1
ATOM 723 O O . ALA A 1 98 ? 7.024 -4.998 -2.326 1.00 84.12 98 ALA A O 1
ATOM 724 N N . PHE A 1 99 ? 5.282 -6.422 -2.224 1.00 77.69 99 PHE A N 1
ATOM 725 C CA . PHE A 1 99 ? 5.848 -7.410 -3.144 1.00 77.69 99 PHE A CA 1
ATOM 726 C C . PHE A 1 99 ? 4.975 -7.644 -4.383 1.00 77.69 99 PHE A C 1
ATOM 728 O O . PHE A 1 99 ? 5.442 -8.269 -5.332 1.00 77.69 99 PHE A O 1
ATOM 735 N N . GLY A 1 100 ? 3.770 -7.062 -4.433 1.00 74.81 100 GLY A N 1
ATOM 736 C CA . GLY A 1 100 ? 3.039 -6.870 -5.688 1.00 74.81 100 GLY A CA 1
ATOM 737 C C . GLY A 1 100 ? 2.022 -7.955 -6.030 1.00 74.81 100 GLY A C 1
ATOM 738 O O . GLY A 1 100 ? 1.724 -8.118 -7.211 1.00 74.81 100 GLY A O 1
ATOM 739 N N . SER A 1 101 ? 1.492 -8.701 -5.053 1.00 73.00 101 SER A N 1
ATOM 740 C CA . SER A 1 101 ? 0.519 -9.772 -5.326 1.00 73.00 101 SER A CA 1
ATOM 741 C C . SER A 1 101 ? -0.882 -9.279 -5.687 1.00 73.00 101 SER A C 1
ATOM 743 O O . SER A 1 101 ? -1.708 -10.092 -6.090 1.00 73.00 101 SER A O 1
ATOM 745 N N . ASP A 1 102 ? -1.167 -7.979 -5.539 1.00 74.69 102 ASP A N 1
ATOM 746 C CA . ASP A 1 102 ? -2.474 -7.323 -5.718 1.00 74.69 102 ASP A CA 1
ATOM 747 C C . ASP A 1 102 ? -3.654 -8.000 -4.954 1.00 74.69 102 ASP A C 1
ATOM 749 O O . ASP A 1 102 ? -4.744 -7.444 -4.885 1.00 74.69 102 ASP A O 1
ATOM 753 N N . SER A 1 103 ? -3.489 -9.146 -4.278 1.00 81.19 103 SER A N 1
ATOM 754 C CA . SER A 1 103 ? -4.591 -9.912 -3.669 1.00 81.19 103 SER A CA 1
ATOM 755 C C . SER A 1 103 ? -5.240 -9.203 -2.481 1.00 81.19 103 SER A C 1
ATOM 757 O O . SER A 1 103 ? -6.380 -9.488 -2.119 1.00 81.19 103 SER A O 1
ATOM 759 N N . LEU A 1 104 ? -4.516 -8.267 -1.869 1.00 86.88 104 LEU A N 1
ATOM 760 C CA . LEU A 1 104 ? -4.983 -7.432 -0.760 1.00 86.88 104 LEU A CA 1
ATOM 761 C C . LEU A 1 104 ? -5.313 -6.001 -1.207 1.00 86.88 104 LEU A C 1
ATOM 763 O O . LEU A 1 104 ? -5.645 -5.156 -0.377 1.00 86.88 104 LEU A O 1
ATOM 767 N N . SER A 1 105 ? -5.287 -5.731 -2.518 1.00 87.75 105 SER A N 1
ATOM 768 C CA . SER A 1 105 ? -5.507 -4.401 -3.089 1.00 87.75 105 SER A CA 1
ATOM 769 C C . SER A 1 105 ? -6.964 -3.943 -3.084 1.00 87.75 105 SER A C 1
ATOM 771 O O . SER A 1 105 ? -7.241 -2.814 -3.473 1.00 87.75 105 SER A O 1
ATOM 773 N N . LEU A 1 106 ? -7.909 -4.799 -2.676 1.00 88.25 106 LEU A N 1
ATOM 774 C CA . LEU A 1 106 ? -9.346 -4.503 -2.677 1.00 88.25 106 LEU A CA 1
ATOM 775 C C . LEU A 1 106 ? -9.883 -4.096 -4.068 1.00 88.25 106 LEU A C 1
ATOM 777 O O . LEU A 1 106 ? -10.725 -3.206 -4.188 1.00 88.25 106 LEU A O 1
ATOM 781 N N . GLY A 1 107 ? -9.387 -4.738 -5.128 1.00 88.44 107 GLY A N 1
ATOM 782 C CA . GLY A 1 107 ? -9.799 -4.457 -6.507 1.00 88.44 107 GLY A CA 1
ATOM 783 C C . GLY A 1 107 ? -9.107 -3.245 -7.135 1.00 88.44 107 GLY A C 1
ATOM 784 O O . GLY A 1 107 ? -9.460 -2.859 -8.246 1.00 88.44 107 GLY A O 1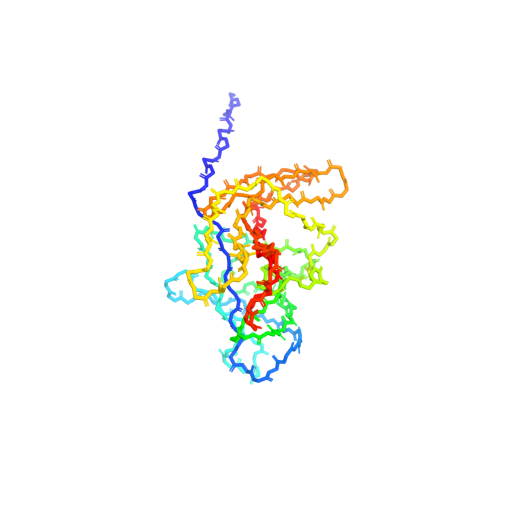
ATOM 785 N N . TRP A 1 108 ? -8.123 -2.647 -6.456 1.00 91.12 108 TRP A N 1
ATOM 786 C CA . TRP A 1 108 ? -7.202 -1.720 -7.102 1.00 91.12 108 TRP A CA 1
ATOM 787 C C . TRP A 1 108 ? -6.245 -2.490 -8.011 1.00 91.12 108 TRP A C 1
ATOM 789 O O . TRP A 1 108 ? -5.452 -3.314 -7.559 1.00 91.12 108 TRP A O 1
ATOM 799 N N . GLU A 1 109 ? -6.304 -2.195 -9.300 1.00 91.81 109 GLU A N 1
ATOM 800 C CA . GLU A 1 109 ? -5.361 -2.689 -10.293 1.00 91.81 109 GLU A CA 1
ATOM 801 C C . GLU A 1 109 ? -4.158 -1.753 -10.379 1.00 91.81 109 GLU A C 1
ATOM 803 O O . GLU A 1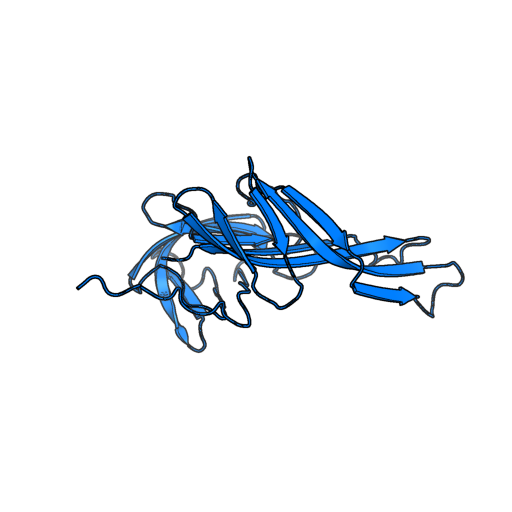 109 ? -4.313 -0.528 -10.413 1.00 91.81 109 GLU A O 1
ATOM 808 N N . SER A 1 110 ? -2.959 -2.325 -10.484 1.00 91.88 110 SER A N 1
ATOM 809 C CA . SER A 1 110 ? -1.708 -1.576 -10.560 1.00 91.88 110 SER A CA 1
ATOM 810 C C . SER A 1 110 ? -0.965 -1.836 -11.874 1.00 91.88 110 SER A C 1
ATOM 812 O O . SER A 1 110 ? -0.773 -2.979 -12.302 1.00 91.88 110 SER A O 1
ATOM 814 N N . LYS A 1 111 ? -0.514 -0.772 -12.551 1.00 92.12 111 LYS A N 1
ATOM 815 C CA . LYS A 1 111 ? 0.288 -0.858 -13.785 1.00 92.12 111 LYS A CA 1
ATOM 816 C C . LYS A 1 111 ? 1.442 0.135 -13.764 1.00 92.12 111 LYS A C 1
ATOM 818 O O . LYS A 1 111 ? 1.315 1.236 -13.231 1.00 92.12 111 LYS A O 1
ATOM 823 N N . ALA A 1 112 ? 2.561 -0.249 -14.376 1.00 92.62 112 ALA A N 1
ATOM 824 C CA . ALA A 1 112 ? 3.671 0.668 -14.598 1.00 92.62 112 ALA A CA 1
ATOM 825 C C . ALA A 1 112 ? 3.214 1.813 -15.516 1.00 92.62 112 ALA A C 1
ATOM 827 O O . ALA A 1 112 ? 2.667 1.574 -16.593 1.00 92.62 112 ALA A O 1
ATOM 828 N N . GLY A 1 113 ? 3.423 3.046 -15.065 1.00 90.38 113 GLY A N 1
ATOM 829 C CA . GLY A 1 113 ? 3.139 4.261 -15.814 1.00 90.38 113 GLY A CA 1
ATOM 830 C C . GLY A 1 113 ? 4.406 4.849 -16.432 1.00 90.38 113 GLY A C 1
ATOM 831 O O . GLY A 1 113 ? 5.283 4.143 -16.944 1.00 90.38 113 GLY A O 1
ATOM 832 N N . LYS A 1 114 ? 4.510 6.179 -16.372 1.00 91.38 114 LYS A N 1
ATOM 833 C CA . LYS A 1 114 ? 5.635 6.945 -16.918 1.00 91.38 114 LYS A CA 1
ATOM 834 C C . LYS A 1 114 ? 6.968 6.519 -16.290 1.00 91.38 114 LYS A C 1
ATOM 836 O O . LYS A 1 114 ? 7.077 6.433 -15.070 1.00 91.38 114 LYS A O 1
ATOM 841 N N . VAL A 1 115 ? 7.997 6.330 -17.121 1.00 91.94 115 VAL A N 1
ATOM 842 C CA . VAL A 1 115 ? 9.379 6.086 -16.667 1.00 91.94 115 VAL A CA 1
ATOM 843 C C . VAL A 1 115 ? 9.935 7.343 -15.986 1.00 91.94 115 VAL A C 1
ATOM 845 O O . VAL A 1 115 ? 9.918 8.429 -16.566 1.00 91.94 115 VAL A O 1
ATOM 848 N N . LEU A 1 116 ? 10.450 7.180 -14.769 1.00 88.88 116 LEU A N 1
ATOM 849 C CA . LEU A 1 116 ? 11.099 8.213 -13.959 1.00 88.88 116 LEU A CA 1
ATOM 850 C C . LEU A 1 116 ? 12.620 8.169 -14.093 1.00 88.88 116 LEU A C 1
ATOM 852 O O . LEU A 1 116 ? 13.257 9.198 -14.297 1.00 88.88 116 LEU A O 1
ATOM 856 N N . THR A 1 117 ? 13.205 6.979 -13.970 1.00 90.00 117 THR A N 1
ATOM 857 C CA . THR A 1 117 ? 14.655 6.777 -14.034 1.00 90.00 117 THR A CA 1
ATOM 858 C C . THR A 1 117 ? 14.990 5.521 -14.823 1.00 90.00 117 THR A C 1
ATOM 860 O O . THR A 1 117 ? 14.177 4.602 -14.955 1.00 90.00 117 THR A O 1
ATOM 863 N N . ARG A 1 118 ? 16.208 5.494 -15.365 1.00 89.75 118 ARG A N 1
ATOM 864 C CA . ARG A 1 118 ? 16.748 4.380 -16.136 1.00 89.75 118 ARG A CA 1
ATOM 865 C C . ARG A 1 118 ? 18.198 4.155 -15.729 1.00 89.75 118 ARG A C 1
ATOM 867 O O . ARG A 1 118 ? 19.018 5.051 -15.903 1.00 89.75 118 ARG A O 1
ATOM 874 N N . THR A 1 119 ? 18.511 2.954 -15.265 1.00 87.06 119 THR A N 1
ATOM 875 C CA . THR A 1 119 ? 19.870 2.553 -14.892 1.00 87.06 119 THR A CA 1
ATOM 876 C C . THR A 1 119 ? 20.255 1.331 -15.706 1.00 87.06 119 THR A C 1
ATOM 878 O O . THR A 1 119 ? 19.535 0.333 -15.713 1.00 87.06 119 THR A O 1
ATOM 881 N N . ARG A 1 120 ? 21.370 1.412 -16.433 1.00 80.06 120 ARG A N 1
ATOM 882 C CA . ARG A 1 120 ? 21.958 0.248 -17.098 1.00 80.06 120 ARG A CA 1
ATOM 883 C C . ARG A 1 120 ? 22.841 -0.475 -16.091 1.00 80.06 120 ARG A C 1
ATOM 885 O O . ARG A 1 120 ? 23.635 0.188 -15.430 1.00 80.06 120 ARG A O 1
ATOM 892 N N . ASP A 1 121 ? 22.710 -1.791 -15.998 1.00 70.50 121 ASP A N 1
ATOM 893 C CA . ASP A 1 121 ? 23.646 -2.586 -15.207 1.00 70.50 121 ASP A CA 1
ATOM 894 C C . ASP A 1 121 ? 25.028 -2.548 -15.891 1.00 70.50 121 ASP A C 1
ATOM 896 O O . ASP A 1 121 ? 25.133 -2.953 -17.058 1.00 70.50 121 ASP A O 1
ATOM 900 N N . PRO A 1 122 ? 26.072 -2.016 -15.228 1.00 68.50 122 PRO A N 1
ATOM 901 C CA .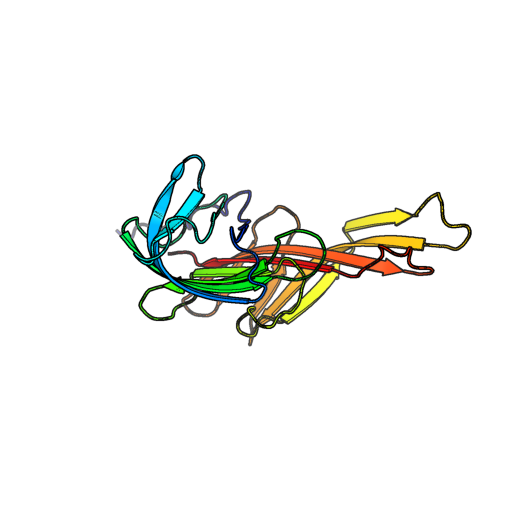 PRO A 1 122 ? 27.411 -1.949 -15.803 1.00 68.50 122 PRO A CA 1
ATOM 902 C C . PRO A 1 122 ? 28.078 -3.328 -15.931 1.00 68.50 122 PRO A C 1
ATOM 904 O O . PRO A 1 122 ? 28.984 -3.475 -16.746 1.00 68.50 122 PRO A O 1
ATOM 907 N N . ASN A 1 123 ? 27.626 -4.335 -15.177 1.00 68.06 123 ASN A N 1
ATOM 908 C CA . ASN A 1 123 ? 28.263 -5.651 -15.078 1.00 68.06 123 ASN A CA 1
ATOM 909 C C . ASN A 1 123 ? 27.684 -6.687 -16.056 1.00 68.06 123 ASN A C 1
ATOM 911 O O . ASN A 1 123 ? 28.164 -7.817 -16.132 1.00 68.06 123 ASN A O 1
ATOM 915 N N . GLN A 1 124 ? 26.660 -6.317 -16.827 1.00 63.22 124 GLN A N 1
ATOM 916 C CA . GLN A 1 124 ? 26.025 -7.185 -17.817 1.00 63.22 124 GLN A CA 1
ATOM 917 C C . GLN A 1 124 ? 26.537 -6.845 -19.227 1.00 63.22 124 GLN A C 1
ATOM 919 O O . GLN A 1 124 ? 26.327 -5.745 -19.745 1.00 63.22 124 GLN A O 1
ATOM 924 N N . SER A 1 125 ? 27.172 -7.819 -19.892 1.00 57.09 125 SER A N 1
ATOM 925 C CA . SER A 1 125 ? 27.659 -7.690 -21.280 1.00 57.09 125 SER A CA 1
ATOM 926 C C . SER A 1 125 ? 26.527 -7.462 -22.290 1.00 57.09 125 SER A C 1
ATOM 928 O O . SER A 1 125 ? 26.720 -6.841 -23.337 1.00 57.09 125 SER A O 1
ATOM 930 N N . LYS A 1 126 ? 25.312 -7.909 -21.958 1.00 66.31 126 LYS A N 1
ATOM 931 C CA . LYS A 1 126 ? 24.081 -7.660 -22.714 1.00 66.31 126 LYS A CA 1
ATOM 932 C C . LYS A 1 126 ? 23.300 -6.508 -22.077 1.00 66.31 126 LYS A C 1
ATOM 934 O O . LYS A 1 126 ? 23.395 -6.251 -20.884 1.00 66.31 126 LYS A O 1
ATOM 939 N N . LYS A 1 127 ? 22.530 -5.775 -22.887 1.00 75.56 127 LYS A N 1
ATOM 940 C CA . LYS A 1 127 ? 21.792 -4.561 -22.489 1.00 75.56 127 LYS A CA 1
ATOM 941 C C . LYS A 1 127 ? 20.752 -4.889 -21.400 1.00 75.56 127 LYS A C 1
ATOM 943 O O . LYS A 1 127 ? 19.624 -5.214 -21.737 1.00 75.56 127 LYS A O 1
ATOM 948 N N . SER A 1 128 ? 21.137 -4.813 -20.127 1.00 84.12 128 SER A N 1
ATOM 949 C CA . SER A 1 128 ? 20.252 -4.941 -18.964 1.00 84.12 128 SER A CA 1
ATOM 950 C C . SER A 1 128 ? 19.909 -3.559 -18.428 1.00 84.12 128 SER A C 1
ATOM 952 O O . SER A 1 128 ? 20.801 -2.748 -18.156 1.00 84.12 128 SER A O 1
ATOM 954 N N . VAL A 1 129 ? 18.621 -3.239 -18.356 1.00 89.00 129 VAL A N 1
ATOM 955 C CA . VAL A 1 129 ? 18.157 -1.902 -17.989 1.00 89.00 129 VAL A CA 1
ATOM 956 C C . VAL A 1 129 ? 17.061 -2.000 -16.940 1.00 89.00 129 VAL A C 1
ATOM 958 O O . VAL A 1 129 ? 15.948 -2.425 -17.242 1.00 89.00 129 VAL A O 1
ATOM 961 N N . ARG A 1 130 ? 17.354 -1.489 -15.746 1.00 91.38 130 ARG A N 1
ATOM 962 C CA . ARG A 1 130 ? 16.379 -1.246 -14.684 1.00 91.38 130 ARG A CA 1
ATOM 963 C C . ARG A 1 130 ? 15.678 0.088 -14.922 1.00 91.38 130 ARG A C 1
ATOM 965 O O . ARG A 1 130 ? 16.337 1.112 -15.126 1.00 91.38 130 ARG A O 1
ATOM 972 N N . ARG A 1 131 ? 14.350 0.104 -14.865 1.00 92.81 131 ARG A N 1
ATOM 973 C CA . ARG A 1 131 ? 13.526 1.317 -14.948 1.00 92.81 131 ARG A CA 1
ATOM 974 C C . ARG A 1 131 ? 12.679 1.459 -13.697 1.00 92.81 131 ARG A C 1
ATOM 976 O O . ARG A 1 131 ? 12.085 0.484 -13.255 1.00 92.81 131 ARG A O 1
ATOM 983 N N . THR A 1 132 ? 12.588 2.670 -13.162 1.00 92.69 132 THR A N 1
ATOM 984 C CA . THR A 1 132 ? 11.595 3.011 -12.133 1.00 92.69 132 THR A CA 1
ATOM 985 C C . THR A 1 132 ? 10.501 3.858 -12.769 1.00 92.69 132 THR A C 1
ATOM 987 O O . THR A 1 132 ? 10.798 4.715 -13.601 1.00 92.69 132 THR A O 1
ATOM 990 N N . HIS A 1 133 ? 9.249 3.618 -12.397 1.00 94.25 133 HIS A N 1
ATOM 991 C CA . HIS A 1 133 ? 8.060 4.233 -12.975 1.00 94.25 133 HIS A CA 1
ATOM 992 C C . HIS A 1 133 ? 7.175 4.860 -11.896 1.00 94.25 133 HIS A C 1
ATOM 994 O O . HIS A 1 133 ? 7.125 4.368 -10.769 1.00 94.25 133 HIS A O 1
ATOM 1000 N N . GLU A 1 134 ? 6.402 5.878 -12.277 1.00 92.88 134 GLU A N 1
ATOM 1001 C CA . GLU A 1 134 ? 5.139 6.167 -11.588 1.00 92.88 134 GLU A CA 1
ATOM 1002 C C . GLU A 1 134 ? 4.205 4.956 -11.710 1.00 92.88 134 GLU A C 1
ATOM 1004 O O . GLU A 1 134 ? 4.323 4.153 -12.642 1.00 92.88 134 GLU A O 1
ATOM 1009 N N . LEU A 1 135 ? 3.261 4.825 -10.784 1.00 94.25 135 LEU A N 1
ATOM 1010 C CA . LEU A 1 135 ? 2.299 3.731 -10.801 1.00 94.25 135 LEU A CA 1
ATOM 1011 C C . LEU A 1 135 ? 0.918 4.264 -11.179 1.00 94.25 135 LEU A C 1
ATOM 1013 O O . LEU A 1 135 ? 0.393 5.169 -10.538 1.00 94.25 135 LEU A O 1
ATOM 1017 N N . THR A 1 136 ? 0.301 3.688 -12.205 1.00 94.12 136 THR A N 1
ATOM 1018 C CA . THR A 1 136 ? -1.118 3.915 -12.479 1.00 94.12 136 THR A CA 1
ATOM 1019 C C . THR A 1 136 ? -1.931 2.940 -11.643 1.00 94.12 136 THR A C 1
ATOM 1021 O O . THR A 1 136 ? -1.792 1.726 -11.796 1.00 94.12 136 THR A O 1
ATOM 1024 N N . LEU A 1 137 ? -2.784 3.478 -10.777 1.00 93.94 137 LEU A N 1
ATOM 1025 C CA . LEU A 1 137 ? -3.735 2.719 -9.978 1.00 93.94 137 LEU A CA 1
ATOM 1026 C C . LEU A 1 137 ? -5.148 2.971 -10.498 1.00 93.94 137 LEU A C 1
ATOM 1028 O O . LEU A 1 137 ? -5.528 4.119 -10.750 1.00 93.94 137 LEU A O 1
ATOM 1032 N N . LYS A 1 138 ? -5.920 1.900 -10.669 1.00 93.38 138 LYS A N 1
ATOM 1033 C CA . LYS A 1 138 ? -7.293 1.959 -11.169 1.00 93.38 138 LYS A CA 1
ATOM 1034 C C . LYS A 1 138 ? -8.225 1.137 -10.293 1.00 93.38 138 LYS A C 1
ATOM 1036 O O . LYS A 1 138 ? -7.910 0.001 -9.967 1.00 93.38 138 LYS A O 1
ATOM 1041 N N . ARG A 1 139 ? -9.399 1.687 -10.000 1.00 92.12 139 ARG A N 1
ATOM 1042 C CA . ARG A 1 139 ? -10.525 0.950 -9.428 1.00 92.12 139 ARG A CA 1
ATOM 1043 C C . ARG A 1 139 ? -11.826 1.581 -9.888 1.00 92.12 139 ARG A C 1
ATOM 1045 O O . ARG A 1 139 ? -11.981 2.798 -9.816 1.00 92.12 139 ARG A O 1
ATOM 1052 N N . ASP A 1 140 ? -12.742 0.768 -10.397 1.00 89.50 140 ASP A N 1
ATOM 1053 C CA . ASP A 1 140 ? -14.001 1.237 -10.978 1.00 89.50 140 ASP A CA 1
ATOM 1054 C C . ASP A 1 140 ? -13.768 2.357 -12.019 1.00 89.50 140 ASP A C 1
ATOM 1056 O O . ASP A 1 140 ? -13.097 2.153 -13.036 1.00 89.50 140 ASP A O 1
ATOM 1060 N N . LYS A 1 141 ? -14.301 3.560 -11.757 1.00 89.69 141 LYS A N 1
ATOM 1061 C CA . LYS A 1 141 ? -14.139 4.766 -12.589 1.00 89.69 141 LYS A CA 1
ATOM 1062 C C . LYS A 1 141 ? -12.956 5.648 -12.167 1.00 89.69 141 LYS A C 1
ATOM 1064 O O . LYS A 1 141 ? -12.694 6.659 -12.813 1.00 89.69 141 LYS A O 1
ATOM 1069 N N . VAL A 1 142 ? -12.263 5.303 -11.085 1.00 93.00 142 VAL A N 1
ATOM 1070 C CA . VAL A 1 142 ? -11.152 6.079 -10.532 1.00 93.00 142 VAL A CA 1
ATOM 1071 C C . VAL A 1 142 ? -9.841 5.617 -11.156 1.00 93.00 142 VAL A C 1
ATOM 1073 O O . VAL A 1 142 ? -9.515 4.431 -11.145 1.00 93.00 142 VAL A O 1
ATOM 1076 N N . ILE A 1 143 ? -9.072 6.571 -11.680 1.00 93.81 143 ILE A N 1
ATOM 1077 C CA . ILE A 1 143 ? -7.716 6.358 -12.193 1.00 93.81 143 ILE A CA 1
ATOM 1078 C C . ILE A 1 143 ? -6.815 7.416 -11.561 1.00 93.81 143 ILE A C 1
ATOM 1080 O O . ILE A 1 143 ? -7.092 8.611 -11.665 1.00 93.81 143 ILE A O 1
ATOM 1084 N N . VAL A 1 144 ? -5.731 6.988 -10.916 1.00 93.56 144 VAL A N 1
ATOM 1085 C CA . VAL A 1 144 ? -4.767 7.880 -10.264 1.00 93.56 144 VAL A CA 1
ATOM 1086 C C . VAL A 1 144 ? -3.340 7.522 -10.660 1.00 93.56 144 VAL A C 1
ATOM 1088 O O . VAL A 1 144 ? -2.968 6.352 -10.736 1.00 93.56 144 VAL A O 1
ATOM 1091 N N . GLN A 1 145 ? -2.533 8.552 -10.909 1.00 93.25 145 GLN A N 1
ATOM 1092 C CA . GLN A 1 145 ? -1.086 8.417 -11.055 1.00 93.25 145 GLN A CA 1
ATOM 1093 C C . GLN A 1 145 ? -0.444 8.586 -9.679 1.00 93.25 145 GLN A C 1
ATOM 1095 O O . GLN A 1 145 ? -0.342 9.699 -9.160 1.00 93.25 145 GLN A O 1
ATOM 1100 N N . ALA A 1 146 ? -0.047 7.474 -9.073 1.00 91.81 146 ALA A N 1
ATOM 1101 C CA . ALA A 1 146 ? 0.695 7.452 -7.828 1.00 91.81 146 ALA A CA 1
ATOM 1102 C C . ALA A 1 146 ? 2.164 7.787 -8.105 1.00 91.81 146 ALA A C 1
ATOM 1104 O O . ALA A 1 146 ? 2.817 7.191 -8.966 1.00 91.81 146 ALA A O 1
ATOM 1105 N N . LYS A 1 147 ? 2.673 8.775 -7.370 1.00 90.12 147 LYS A N 1
ATOM 1106 C CA . LYS A 1 147 ? 4.031 9.288 -7.535 1.00 90.12 147 LYS A CA 1
ATOM 1107 C C . LYS A 1 147 ? 4.960 8.639 -6.522 1.00 90.12 147 LYS A C 1
ATOM 1109 O O . LYS A 1 147 ? 4.600 8.483 -5.357 1.00 90.12 147 LYS A O 1
ATOM 1114 N N . ALA A 1 148 ? 6.185 8.344 -6.944 1.00 85.31 148 ALA A N 1
ATOM 1115 C CA . ALA A 1 148 ? 7.213 7.860 -6.035 1.00 85.31 148 ALA A CA 1
ATOM 1116 C C . ALA A 1 148 ? 7.488 8.914 -4.947 1.00 85.31 148 ALA A C 1
ATOM 1118 O O . ALA A 1 148 ? 7.751 10.083 -5.252 1.00 85.31 148 ALA A O 1
ATOM 1119 N N . LYS A 1 149 ? 7.442 8.500 -3.673 1.00 81.50 149 LYS A N 1
ATOM 1120 C CA . LYS A 1 149 ? 7.761 9.328 -2.491 1.00 81.50 149 LYS A CA 1
ATOM 1121 C C . LYS A 1 149 ? 6.893 10.588 -2.321 1.00 81.50 149 LYS A C 1
ATOM 1123 O O . LYS A 1 149 ? 7.277 11.479 -1.565 1.00 81.50 149 LYS A O 1
ATOM 1128 N N . ARG A 1 150 ? 5.763 10.704 -3.029 1.00 86.81 150 ARG A N 1
ATOM 1129 C CA . ARG A 1 150 ? 4.864 11.867 -2.968 1.00 86.81 150 ARG A CA 1
ATOM 1130 C C . ARG A 1 150 ? 3.413 11.424 -2.928 1.00 86.81 150 ARG A C 1
ATOM 1132 O O . ARG A 1 150 ? 2.996 10.570 -3.703 1.00 86.81 150 ARG A O 1
ATOM 1139 N N . CYS A 1 151 ? 2.627 12.096 -2.100 1.00 88.62 151 CYS A N 1
ATOM 1140 C CA . CYS A 1 151 ? 1.198 11.845 -2.026 1.00 88.62 151 CYS A CA 1
ATOM 1141 C C . CYS A 1 151 ? 0.430 12.440 -3.185 1.00 88.62 151 CYS A C 1
ATOM 1143 O O . CYS A 1 151 ? 0.619 13.597 -3.563 1.00 88.62 151 CYS A O 1
ATOM 1145 N N . THR A 1 152 ? -0.528 11.662 -3.659 1.00 91.69 152 THR A N 1
ATOM 1146 C CA . THR A 1 152 ? -1.602 12.107 -4.531 1.00 91.69 152 THR A CA 1
ATOM 1147 C C . THR A 1 152 ? -2.917 11.827 -3.826 1.00 91.69 152 THR A C 1
ATOM 1149 O O . THR A 1 152 ? -3.176 10.695 -3.427 1.00 91.69 152 THR A O 1
ATOM 1152 N N . ARG A 1 153 ? -3.735 12.863 -3.642 1.00 92.19 153 ARG A N 1
ATOM 1153 C CA . ARG A 1 153 ? -5.084 12.703 -3.102 1.00 92.19 153 ARG A CA 1
ATOM 1154 C C . ARG A 1 153 ? -6.025 12.274 -4.221 1.00 92.19 153 ARG A C 1
ATOM 1156 O O . ARG A 1 153 ? -6.025 12.893 -5.284 1.00 92.19 153 ARG A O 1
ATOM 1163 N N . VAL A 1 154 ? -6.839 11.257 -3.974 1.00 92.44 154 VAL A N 1
ATOM 1164 C CA . VAL A 1 154 ? -7.847 10.760 -4.911 1.00 92.44 154 VAL A CA 1
ATOM 1165 C C . VAL A 1 154 ? -9.185 10.592 -4.205 1.00 92.44 154 VAL A C 1
ATOM 1167 O O . VAL A 1 154 ? -9.247 10.123 -3.072 1.00 92.44 154 VAL A O 1
ATOM 1170 N N . LYS A 1 155 ? -10.264 10.985 -4.883 1.00 92.06 155 LYS A N 1
ATOM 1171 C CA . LYS A 1 155 ? -11.632 10.778 -4.404 1.00 92.06 155 LYS A CA 1
ATOM 1172 C C . LYS A 1 155 ? -12.254 9.573 -5.099 1.00 92.06 155 LYS A C 1
ATOM 1174 O O . LYS A 1 155 ? -12.214 9.472 -6.322 1.00 92.06 155 LYS A O 1
ATOM 1179 N N . GLU A 1 156 ? -12.856 8.699 -4.308 1.00 88.06 156 GLU A N 1
ATOM 1180 C CA . GLU A 1 156 ? -13.606 7.519 -4.733 1.00 88.06 156 GLU A CA 1
ATOM 1181 C C . GLU A 1 156 ? -15.012 7.619 -4.123 1.00 88.06 156 GLU A C 1
ATOM 1183 O O . GLU A 1 156 ? -15.258 7.221 -2.983 1.00 88.06 156 GLU A O 1
ATOM 1188 N N . GLY A 1 157 ? -15.936 8.247 -4.857 1.00 87.38 157 GLY A N 1
ATOM 1189 C CA . GLY A 1 157 ? -17.255 8.597 -4.324 1.00 87.38 157 GLY A CA 1
ATOM 1190 C C . GLY A 1 157 ? -17.145 9.565 -3.141 1.00 87.38 157 GLY A C 1
ATOM 1191 O O . GLY A 1 157 ? -16.579 10.650 -3.272 1.00 87.38 157 GLY A O 1
ATOM 1192 N N . THR A 1 158 ? -17.682 9.171 -1.983 1.00 87.56 158 THR A N 1
ATOM 1193 C CA . THR A 1 158 ? -17.597 9.939 -0.727 1.00 87.56 158 THR A CA 1
ATOM 1194 C C . THR A 1 158 ? -16.289 9.722 0.034 1.00 87.56 158 THR A C 1
ATOM 1196 O O . THR A 1 158 ? -16.039 10.407 1.021 1.00 87.56 158 THR A O 1
ATOM 1199 N N . LYS A 1 159 ? -15.448 8.777 -0.402 1.00 88.75 159 LYS A N 1
ATOM 1200 C CA . LYS A 1 159 ? -14.177 8.452 0.250 1.00 88.75 159 LYS A CA 1
ATOM 1201 C C . LYS A 1 159 ? -13.049 9.273 -0.365 1.00 88.75 159 LYS A C 1
ATOM 1203 O O . LYS A 1 159 ? -13.028 9.502 -1.575 1.00 88.75 159 LYS A O 1
ATOM 1208 N N . SER A 1 160 ? -12.090 9.672 0.462 1.00 91.38 160 SER A N 1
ATOM 1209 C CA . SER A 1 160 ? -10.841 10.289 0.020 1.00 91.38 160 SER A CA 1
ATOM 1210 C C . SER A 1 160 ? -9.665 9.423 0.456 1.00 91.38 160 SER A C 1
ATOM 1212 O O . SER A 1 160 ? -9.671 8.855 1.548 1.00 91.38 160 SER A O 1
ATOM 1214 N N . TRP A 1 161 ? -8.682 9.288 -0.425 1.00 91.94 161 TRP A N 1
ATOM 1215 C CA . TRP A 1 161 ? -7.498 8.463 -0.234 1.00 91.94 161 TRP A CA 1
ATOM 1216 C C . TRP A 1 161 ? -6.245 9.280 -0.537 1.00 91.94 161 TRP A C 1
ATOM 1218 O O . TRP A 1 161 ? -6.199 10.032 -1.511 1.00 91.94 161 TRP A O 1
ATOM 1228 N N . LEU A 1 162 ? -5.198 9.079 0.251 1.00 92.69 162 LEU A N 1
ATOM 1229 C CA . LEU A 1 162 ? -3.837 9.494 -0.051 1.00 92.69 162 LEU A CA 1
ATOM 1230 C C . LEU A 1 162 ? -3.073 8.312 -0.620 1.00 92.69 162 LEU A C 1
ATOM 1232 O O . LEU A 1 162 ? -3.076 7.226 -0.047 1.00 92.69 162 LEU A O 1
ATOM 1236 N N . VAL A 1 163 ? -2.426 8.535 -1.756 1.00 93.06 163 VAL A N 1
ATOM 1237 C CA . VAL A 1 163 ? -1.844 7.469 -2.563 1.00 93.06 163 VAL A CA 1
ATOM 1238 C C . VAL A 1 163 ? -0.405 7.810 -2.929 1.00 93.06 163 VAL A C 1
ATOM 1240 O O . VAL A 1 163 ? -0.117 8.912 -3.397 1.00 93.06 163 VAL A O 1
ATOM 1243 N N . THR A 1 164 ? 0.498 6.851 -2.757 1.00 92.94 164 THR A N 1
ATOM 1244 C CA . THR A 1 164 ? 1.898 6.909 -3.209 1.00 92.94 164 THR A CA 1
ATOM 1245 C C . THR A 1 164 ? 2.289 5.547 -3.762 1.00 92.94 164 THR A C 1
ATOM 1247 O O . THR A 1 164 ? 1.751 4.527 -3.337 1.00 92.94 164 THR A O 1
ATOM 1250 N N . GLY A 1 165 ? 3.239 5.504 -4.688 1.00 92.56 165 GLY A N 1
ATOM 1251 C CA . GLY A 1 165 ? 3.699 4.232 -5.229 1.00 92.56 165 GLY A CA 1
ATOM 1252 C C . GLY A 1 165 ? 4.667 4.376 -6.385 1.00 92.56 165 GLY A C 1
ATOM 1253 O O . GLY A 1 165 ? 4.846 5.461 -6.938 1.00 92.56 165 GLY A O 1
ATOM 1254 N N . GLU A 1 166 ? 5.292 3.262 -6.729 1.00 93.12 166 GLU A N 1
ATOM 1255 C CA . GLU A 1 166 ? 6.193 3.125 -7.862 1.00 93.12 166 GLU A CA 1
ATOM 1256 C C . GLU A 1 166 ? 6.182 1.690 -8.397 1.00 93.12 166 GLU A C 1
ATOM 1258 O O . GLU A 1 166 ? 5.768 0.745 -7.720 1.00 93.12 166 GLU A O 1
ATOM 1263 N N . ALA A 1 167 ? 6.651 1.527 -9.629 1.00 93.00 167 ALA A N 1
ATOM 1264 C CA . ALA A 1 167 ? 6.971 0.221 -10.190 1.00 93.00 167 ALA A CA 1
ATOM 1265 C C . ALA A 1 167 ? 8.429 0.179 -10.640 1.00 93.00 167 ALA A C 1
ATOM 1267 O O . ALA A 1 167 ? 8.984 1.183 -11.092 1.00 93.00 167 ALA A O 1
ATOM 1268 N N . VAL A 1 168 ? 9.037 -0.997 -10.558 1.00 91.44 168 VAL A N 1
ATOM 1269 C CA . VAL A 1 168 ? 10.338 -1.293 -11.151 1.00 91.44 168 VAL A CA 1
ATOM 1270 C C . VAL A 1 168 ? 10.133 -2.328 -12.242 1.00 91.44 168 VAL A C 1
ATOM 1272 O O . VAL A 1 168 ? 9.481 -3.343 -12.010 1.00 91.44 168 VAL A O 1
ATOM 1275 N N . THR A 1 169 ? 10.691 -2.073 -13.423 1.00 92.06 169 THR A N 1
ATOM 1276 C CA . THR A 1 169 ? 10.706 -3.040 -14.524 1.00 92.06 169 THR A CA 1
ATOM 1277 C C . THR A 1 169 ? 12.118 -3.267 -15.047 1.00 92.06 169 THR A C 1
ATOM 1279 O O . THR A 1 169 ? 12.986 -2.390 -14.930 1.00 92.06 169 THR A O 1
ATOM 1282 N N . TRP A 1 170 ? 12.344 -4.440 -15.632 1.00 91.38 170 TRP A N 1
ATOM 1283 C CA . TRP A 1 170 ? 13.599 -4.801 -16.283 1.00 91.38 170 TRP A CA 1
ATOM 1284 C C . TRP A 1 170 ? 13.420 -5.104 -17.769 1.00 91.38 170 TRP A C 1
ATOM 1286 O O . TRP A 1 170 ? 12.647 -5.981 -18.165 1.00 91.38 170 TRP A O 1
ATOM 1296 N N . ASP A 1 171 ? 14.232 -4.422 -18.573 1.00 88.88 171 ASP A N 1
ATOM 1297 C CA . ASP A 1 171 ? 14.349 -4.610 -20.015 1.00 88.88 171 ASP A CA 1
ATOM 1298 C C . ASP A 1 171 ? 15.660 -5.327 -20.369 1.00 88.88 171 ASP A C 1
ATOM 1300 O O . ASP A 1 171 ? 16.732 -4.973 -19.866 1.00 88.88 171 ASP A O 1
ATOM 1304 N N . GLY A 1 172 ? 15.587 -6.261 -21.321 1.00 86.94 172 GLY A N 1
ATOM 1305 C CA . GLY A 1 172 ? 16.742 -7.000 -21.833 1.00 86.94 172 GLY A CA 1
ATOM 1306 C C . GLY A 1 172 ? 17.120 -8.200 -20.964 1.00 86.94 172 GLY A C 1
ATOM 1307 O O . GLY A 1 172 ? 16.243 -8.947 -20.536 1.00 86.94 172 GLY A O 1
ATOM 1308 N N . VAL A 1 173 ? 18.421 -8.425 -20.741 1.00 84.31 173 VAL A N 1
ATOM 1309 C CA . VAL A 1 173 ? 18.886 -9.568 -19.931 1.00 84.31 173 VAL A CA 1
ATOM 1310 C C . VAL A 1 173 ? 18.739 -9.238 -18.454 1.00 84.31 173 VAL A C 1
ATOM 1312 O O . VAL A 1 173 ? 19.383 -8.321 -17.951 1.00 84.31 173 VAL A O 1
ATOM 1315 N N . ARG A 1 174 ? 17.866 -9.968 -17.761 1.00 84.31 174 ARG A N 1
ATOM 1316 C CA . ARG A 1 174 ? 17.609 -9.763 -16.335 1.00 84.31 174 ARG A CA 1
ATOM 1317 C C . ARG A 1 174 ? 18.745 -10.384 -15.515 1.00 84.31 174 ARG A C 1
ATOM 1319 O O . ARG A 1 174 ? 19.069 -11.548 -15.762 1.00 84.31 174 ARG A O 1
ATOM 1326 N N . PRO A 1 175 ? 19.354 -9.649 -14.567 1.00 81.12 175 PRO A N 1
ATOM 1327 C CA . PRO A 1 175 ? 20.220 -10.282 -13.583 1.00 81.12 175 PRO A CA 1
ATOM 1328 C C . PRO A 1 175 ? 19.376 -11.207 -12.677 1.00 81.12 175 PRO A C 1
ATOM 1330 O O . PRO A 1 175 ? 18.146 -11.085 -12.680 1.00 81.12 175 PRO A O 1
ATOM 1333 N N . PRO A 1 176 ? 19.978 -12.144 -11.921 1.00 82.62 176 PRO A N 1
ATOM 1334 C CA . PRO A 1 176 ? 19.238 -13.082 -11.065 1.00 82.62 176 PRO A CA 1
ATOM 1335 C C . PRO A 1 176 ? 18.253 -12.414 -10.089 1.00 82.62 176 PRO A C 1
ATOM 1337 O O . PRO A 1 176 ? 17.182 -12.948 -9.818 1.00 82.62 176 PRO A O 1
ATOM 1340 N N . GLU A 1 177 ? 18.582 -11.221 -9.601 1.00 80.00 177 GLU A N 1
ATOM 1341 C CA . GLU A 1 177 ? 17.758 -10.384 -8.725 1.00 80.00 177 GLU A CA 1
ATOM 1342 C C . GLU A 1 177 ? 16.764 -9.472 -9.473 1.00 80.00 177 GLU A C 1
ATOM 1344 O O . GLU A 1 177 ? 15.999 -8.728 -8.855 1.00 80.00 177 GLU A O 1
ATOM 1349 N N . GLY A 1 178 ? 16.778 -9.502 -10.807 1.00 82.00 178 GLY A N 1
ATOM 1350 C CA . GLY A 1 178 ? 16.012 -8.641 -11.703 1.00 82.00 178 GLY A CA 1
ATOM 1351 C C . GLY A 1 178 ? 14.531 -9.001 -11.769 1.00 82.00 178 GLY A C 1
ATOM 1352 O O . GLY A 1 178 ? 14.047 -9.497 -12.787 1.00 82.00 178 GLY A O 1
ATOM 1353 N N . VAL A 1 179 ? 13.808 -8.742 -10.683 1.00 83.62 179 VAL A N 1
ATOM 1354 C CA . VAL A 1 179 ? 12.365 -8.980 -10.573 1.00 83.62 179 VAL A CA 1
ATOM 1355 C C . VAL A 1 179 ? 11.604 -7.678 -10.818 1.00 83.62 179 VAL A C 1
ATOM 1357 O O . VAL A 1 179 ? 11.980 -6.620 -10.304 1.00 83.62 179 VAL A O 1
ATOM 1360 N N . ASP A 1 180 ? 10.537 -7.750 -11.616 1.00 87.94 180 ASP A N 1
ATOM 1361 C CA . ASP A 1 180 ? 9.608 -6.631 -11.766 1.00 87.94 180 ASP A CA 1
ATOM 1362 C C . ASP A 1 180 ? 8.802 -6.494 -10.474 1.00 87.94 180 ASP A C 1
ATOM 1364 O O . ASP A 1 180 ? 8.257 -7.473 -9.966 1.00 87.94 180 ASP A O 1
ATOM 1368 N N . THR A 1 181 ? 8.714 -5.284 -9.934 1.00 88.19 181 THR A N 1
ATOM 1369 C CA . THR A 1 181 ? 8.004 -5.039 -8.677 1.00 88.19 181 THR A CA 1
ATOM 1370 C C . THR A 1 181 ? 7.041 -3.878 -8.814 1.00 88.19 181 THR A C 1
ATOM 1372 O O . THR A 1 181 ? 7.234 -2.958 -9.610 1.00 88.19 181 THR A O 1
ATOM 1375 N N . LYS A 1 182 ? 5.984 -3.918 -8.009 1.00 89.56 182 LYS A N 1
ATOM 1376 C CA . LYS A 1 182 ? 5.057 -2.806 -7.825 1.00 89.56 182 LYS A CA 1
ATOM 1377 C C . LYS A 1 182 ? 4.884 -2.609 -6.334 1.00 89.56 182 LYS A C 1
ATOM 1379 O O . LYS A 1 182 ? 4.642 -3.573 -5.611 1.00 89.56 182 LYS A O 1
ATOM 1384 N N . GLN A 1 183 ? 5.033 -1.373 -5.889 1.00 90.69 183 GLN A N 1
ATOM 1385 C CA . GLN A 1 183 ? 4.902 -1.015 -4.489 1.00 90.69 183 GLN A CA 1
ATOM 1386 C C . GLN A 1 183 ? 4.031 0.216 -4.365 1.00 90.69 183 GLN A C 1
ATOM 1388 O O . GLN A 1 183 ? 4.243 1.202 -5.072 1.00 90.69 183 GLN A O 1
ATOM 1393 N N . TYR A 1 184 ? 3.049 0.175 -3.475 1.00 92.56 184 TYR A N 1
ATOM 1394 C CA . TYR A 1 184 ? 2.182 1.320 -3.251 1.00 92.56 184 TYR A CA 1
ATOM 1395 C C . TYR A 1 184 ? 1.500 1.289 -1.891 1.00 92.56 184 TYR A C 1
ATOM 1397 O O . TYR A 1 184 ? 1.382 0.257 -1.232 1.00 92.56 184 TYR A O 1
ATOM 1405 N N . THR A 1 185 ? 1.030 2.460 -1.483 1.00 92.38 185 THR A N 1
ATOM 1406 C CA . THR A 1 185 ? 0.208 2.652 -0.296 1.00 92.38 185 THR A CA 1
ATOM 1407 C C . THR A 1 185 ? -1.026 3.462 -0.670 1.00 92.38 185 THR A C 1
ATOM 1409 O O . THR A 1 185 ? -0.918 4.458 -1.388 1.00 92.38 185 THR A O 1
ATOM 1412 N N . LEU A 1 186 ? -2.178 3.058 -0.140 1.00 92.94 186 LEU A N 1
ATOM 1413 C CA . LEU A 1 186 ? -3.383 3.873 -0.049 1.00 92.94 186 LEU A CA 1
ATOM 1414 C C . LEU A 1 186 ? -3.741 4.047 1.427 1.00 92.94 186 LEU A C 1
ATOM 1416 O O . LEU A 1 186 ? -3.912 3.059 2.137 1.00 92.94 186 LEU A O 1
ATOM 1420 N N . ILE A 1 187 ? -3.865 5.292 1.880 1.00 91.88 187 ILE A N 1
ATOM 1421 C CA . ILE A 1 187 ? -4.316 5.650 3.230 1.00 91.88 187 ILE A CA 1
ATOM 1422 C C . ILE A 1 187 ? -5.636 6.394 3.097 1.00 91.88 187 ILE A C 1
ATOM 1424 O O . ILE A 1 187 ? -5.712 7.402 2.396 1.00 91.88 187 ILE A O 1
ATOM 1428 N N . ARG A 1 188 ? -6.680 5.909 3.756 1.00 91.00 188 ARG A N 1
ATOM 1429 C CA . ARG A 1 188 ? -7.978 6.573 3.795 1.00 91.00 188 ARG A CA 1
ATOM 1430 C C . ARG A 1 188 ? -7.878 7.854 4.620 1.00 91.00 188 ARG A C 1
ATOM 1432 O O . ARG A 1 188 ? -7.308 7.842 5.706 1.00 91.00 188 ARG A O 1
ATOM 1439 N N . GLU A 1 189 ? -8.434 8.945 4.112 1.00 86.75 189 GLU A N 1
ATOM 1440 C CA . GLU A 1 189 ? -8.606 10.175 4.886 1.00 86.75 189 GLU A CA 1
ATOM 1441 C C . GLU A 1 189 ? -9.905 10.107 5.719 1.00 86.75 189 GLU A C 1
ATOM 1443 O O . GLU A 1 189 ? -10.828 9.380 5.327 1.00 86.75 189 GLU A O 1
ATOM 1448 N N . PRO A 1 190 ? -9.966 10.822 6.861 1.00 78.56 190 PRO A N 1
ATOM 1449 C CA . PRO A 1 190 ? -11.163 10.920 7.701 1.00 78.56 190 PRO A CA 1
ATOM 1450 C C . PRO A 1 190 ? -12.411 11.398 6.950 1.00 78.56 190 PRO A C 1
ATOM 1452 O O . PRO A 1 190 ? -12.274 12.258 6.047 1.00 78.56 190 PRO A O 1
#

Secondary structure (DSSP, 8-state):
-----PPPPPPS---EE-B-SSS-SEEEEEEEEEE-STTEEEEE-SS-S-S--EEESS--S--TT-EEEEEEEE-SSSSBEEEEEEETTS-EEEEEESS---TTSTT-EEEEEEEEEEEE-TT-SS-EEEEEEEEEEEETTEEEEEBTTB-EEEEETTEEEEEEEEEEEEEES--TT---EEEEEEEE--

Radius of gyration: 18.01 Å; chains: 1; bounding box: 50×49×47 Å

pLDDT: mean 81.51, std 12.75, range [40.59, 94.25]